Protein AF-A0A382UUV7-F1 (afdb_monomer)

Solvent-accessible surface area (backbone atoms only — not comparable to full-atom values): 12325 Å² total; per-residue (Å²): 127,79,69,67,45,78,48,73,4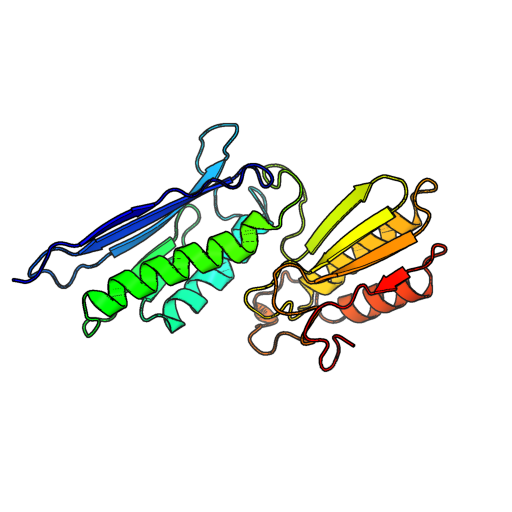9,66,59,72,27,76,43,25,31,36,27,42,41,40,38,38,39,29,51,66,94,51,97,61,38,43,34,38,38,41,38,27,31,62,84,79,68,43,74,44,46,50,34,62,89,52,18,33,35,59,21,54,51,55,62,54,46,37,62,52,39,43,79,61,45,22,58,46,50,72,62,56,60,40,36,44,26,33,59,50,92,86,62,48,70,71,53,52,54,48,41,53,49,52,51,52,54,53,51,47,59,52,43,68,68,36,86,44,60,34,67,83,40,93,41,58,58,40,41,37,80,49,79,56,99,34,34,32,40,39,26,33,40,33,40,94,61,34,19,35,38,50,47,67,39,31,38,53,51,27,50,52,50,50,54,45,58,73,35,88,69,43,62,32,36,39,39,32,30,32,69,93,70,8,22,11,51,10,69,42,83,88,62,59,77,85,78,46,69,90,87,42,80,80,50,20,61,57,50,26,54,50,46,67,74,66,41,86,46,56,76,42,77,54,78,51,68,44,57,31,77,80,36,100

Radius of gyration: 19.17 Å; Cα contacts (8 Å, |Δi|>4): 470; chains: 1; bounding box: 44×33×62 Å

Organism: NCBI:txid408172

pLDDT: mean 87.76, std 11.43, range [42.38, 98.06]

InterPro domains:
  IPR001753 Enoyl-CoA hydratase/isomerase-like domain [PF00378] (131-231)
  IPR029045 ClpP/crotonase-like domain superfamily [SSF52096] (118-231)

Nearest PDB structures (foldseek):
  5xzd-assembly1_A  TM=8.323E-01  e=1.696E-08  Roseovarius nubinhibens ISM
  5z7r-assembly1_A  TM=8.193E-01  e=1.256E-08  Clostridium acetobutylicum ATCC 824
  6sl9-assembly1_AAA  TM=7.891E-01  e=8.087E-08  Thermus thermophilus JL-18
  3lke-assembly1_B  TM=8.330E-01  e=2.972E-06  Halalkalibacterium halodurans
  8uja-assembly1_B  TM=7.424E-01  e=4.617E-07  Novosphingobium aromaticivorans DSM 12444

Sequence (232 aa):
MPANIDLKSSPAYEAAGVRFNLSLTSASGSDEASFSVTVDDLASGKQIDFTHVACPAVHDFTRGFTRWLGTKGFQASRNEAEIVATPRKDMTEPQLIRGFQDALDMVDQKFSNYLGNIVGSDSYSDVVYKKEDGVAWLLLNRPETYNAKRGITMDEMATCLLDAAGDSRIRVAVISGSGPNGFCTGNDQSYDPELEHSDYRGEAEIRYNQVVQQMPQPVIAAVDGFAIGSGN

Secondary structure (DSSP, 8-state):
--PPEEEEE--EETTTTEEEEEEEEE-TT-S--EEEEEEEETTT-PBPPSSTTT-HHHHHHHHHHHHHHHHTTEEEEE-SS-EEEEE-TT--HHHHHHHHHHHHHHHHHHHTT--S--TTS---SSEEEEEETTEEEEEE--GGGTT-B-HHHHHHHHHHHHHHHH-TT--EEEEEE-SSSEEE-SB-TT--GGGS-TT-SS-HHHHHHHHHHH-SS-EEEE--SEE-GGG-

Foldseek 3Di:
DPDWDWDWDWDDQVQQQKIKIWIWTDDDPDLDIKIKIWMARNVVRHTFWLDVQFFVQSVVLVVVLQVVLVVLQWNWDDDRTMIMTHGDSPDDPVSSVVSSVVSVVQCCLQRNQARHHRGPDNDANQWHWDADQQEIEIEGRDVVQQSADDLSNLQVLLVSLVVSLPDPSHQEYEYAYGDQAWGYAYHDPVDDCVPDDPPRPPCSNVSSVVSQVPRPHYYHYPIHHDQHDNSD

Mean predicted aligned error: 6.82 Å

Structure (mmCIF, N/CA/C/O backbone):
data_AF-A0A382UUV7-F1
#
_entry.id   AF-A0A382UUV7-F1
#
loop_
_atom_site.group_PDB
_atom_site.id
_atom_site.type_symbol
_atom_site.label_atom_id
_atom_site.label_alt_id
_atom_site.label_comp_id
_atom_site.label_asym_id
_atom_site.label_entity_id
_atom_site.label_seq_id
_atom_site.pdbx_PDB_ins_code
_atom_site.Cartn_x
_atom_site.Cartn_y
_atom_site.Cartn_z
_atom_site.occupancy
_atom_site.B_iso_or_equiv
_atom_site.auth_seq_id
_atom_site.auth_comp_id
_atom_site.auth_asym_id
_atom_site.auth_atom_id
_atom_site.pdbx_PDB_model_num
ATOM 1 N N . MET A 1 1 ? 14.581 -12.499 -34.517 1.00 42.38 1 MET A N 1
ATOM 2 C CA . MET A 1 1 ? 14.376 -11.062 -34.794 1.00 42.38 1 MET A CA 1
ATOM 3 C C . MET A 1 1 ? 14.313 -10.383 -33.437 1.00 42.38 1 MET A C 1
ATOM 5 O O . MET A 1 1 ? 13.536 -10.889 -32.639 1.00 42.38 1 MET A O 1
ATOM 9 N N . PRO A 1 2 ? 15.129 -9.365 -33.109 1.00 50.22 2 PRO A N 1
ATOM 10 C CA . PRO A 1 2 ? 14.912 -8.616 -31.872 1.00 50.22 2 PRO A CA 1
ATOM 11 C C . PRO A 1 2 ? 13.563 -7.899 -31.998 1.00 50.22 2 PRO A C 1
ATOM 13 O O . PRO A 1 2 ? 13.377 -7.106 -32.921 1.00 50.22 2 PRO A O 1
ATOM 16 N N . ALA A 1 3 ? 12.595 -8.274 -31.164 1.00 59.69 3 ALA A N 1
ATOM 17 C CA . ALA A 1 3 ? 11.271 -7.673 -31.168 1.00 59.69 3 ALA A CA 1
ATOM 18 C C . ALA A 1 3 ? 11.324 -6.308 -30.468 1.00 59.69 3 ALA A C 1
ATOM 20 O O . ALA A 1 3 ? 12.006 -6.151 -29.458 1.00 59.69 3 ALA A O 1
ATOM 21 N N . ASN A 1 4 ? 10.609 -5.322 -31.012 1.00 78.38 4 ASN A N 1
ATOM 22 C CA . ASN A 1 4 ? 10.337 -4.083 -30.288 1.00 78.38 4 ASN A CA 1
ATOM 23 C C . ASN A 1 4 ? 9.322 -4.389 -29.184 1.00 78.38 4 ASN A C 1
ATOM 25 O O . ASN A 1 4 ? 8.254 -4.931 -29.475 1.00 78.38 4 ASN A O 1
ATOM 29 N N . ILE A 1 5 ? 9.638 -4.018 -27.947 1.00 84.50 5 ILE A N 1
ATOM 30 C CA . ILE A 1 5 ? 8.713 -4.123 -26.816 1.00 84.50 5 ILE A CA 1
ATOM 31 C C . ILE A 1 5 ? 8.053 -2.751 -26.637 1.00 84.50 5 ILE A C 1
ATOM 33 O O . ILE A 1 5 ? 8.750 -1.753 -26.485 1.00 84.50 5 ILE A O 1
ATOM 37 N N . ASP A 1 6 ? 6.721 -2.698 -26.657 1.00 91.38 6 ASP A N 1
ATOM 38 C CA . ASP A 1 6 ? 5.915 -1.540 -26.237 1.00 91.38 6 ASP A CA 1
ATOM 39 C C . ASP A 1 6 ? 4.743 -2.069 -25.403 1.00 91.38 6 ASP A C 1
ATOM 41 O O . ASP A 1 6 ? 3.692 -2.434 -25.931 1.00 91.38 6 ASP A O 1
ATOM 45 N N . LEU A 1 7 ? 4.965 -2.206 -24.095 1.00 94.31 7 LEU A N 1
ATOM 46 C CA . LEU A 1 7 ? 3.949 -2.634 -23.138 1.00 94.31 7 LEU A CA 1
ATOM 47 C C . LEU A 1 7 ? 3.426 -1.420 -22.386 1.00 94.31 7 LEU A C 1
ATOM 49 O O . LEU A 1 7 ? 4.200 -0.630 -21.848 1.00 94.31 7 LEU A O 1
ATOM 53 N N . LYS A 1 8 ? 2.104 -1.295 -22.312 1.00 96.38 8 LYS A N 1
ATOM 54 C CA . LYS A 1 8 ? 1.412 -0.251 -21.556 1.00 96.38 8 LYS A CA 1
ATOM 55 C C . LYS A 1 8 ? 0.248 -0.879 -20.813 1.00 96.38 8 LYS A C 1
ATOM 57 O O . LYS A 1 8 ? -0.474 -1.696 -21.381 1.00 96.38 8 LYS A O 1
ATOM 62 N N . SER A 1 9 ? 0.079 -0.510 -19.553 1.00 97.69 9 SER A N 1
ATOM 63 C CA . SER A 1 9 ? -1.025 -0.978 -18.723 1.00 97.69 9 SER A CA 1
ATOM 64 C C . SER A 1 9 ? -1.438 0.118 -17.756 1.00 97.69 9 SER A C 1
ATOM 66 O O . SER A 1 9 ? -0.581 0.797 -17.192 1.00 97.69 9 SER A O 1
ATOM 68 N N . SER A 1 10 ? -2.748 0.273 -17.573 1.00 97.31 10 SER A N 1
ATOM 69 C CA . SER A 1 10 ? -3.323 1.326 -16.740 1.00 97.31 10 SER A CA 1
ATOM 70 C C . SER A 1 10 ? -4.357 0.780 -15.743 1.00 97.31 10 SER A C 1
ATOM 72 O O . SER A 1 10 ? -5.545 1.093 -15.885 1.00 97.31 10 SER A O 1
ATOM 74 N N . PRO A 1 11 ? -3.973 -0.095 -14.787 1.00 96.94 11 PRO A N 1
ATOM 75 C CA . PRO A 1 11 ? -4.917 -0.650 -13.821 1.00 96.94 11 PRO A CA 1
ATOM 76 C C . PRO A 1 11 ? -5.539 0.450 -12.948 1.00 96.94 11 PRO A C 1
ATOM 78 O O . PRO A 1 11 ? -4.860 1.368 -12.482 1.00 96.94 11 PRO A O 1
ATOM 81 N N . ALA A 1 12 ? -6.852 0.346 -12.744 1.00 96.94 12 ALA A N 1
ATOM 82 C CA . ALA A 1 12 ? -7.647 1.261 -11.935 1.00 96.94 12 ALA A CA 1
ATOM 83 C C . ALA A 1 12 ? -8.121 0.562 -10.658 1.00 96.94 12 ALA A C 1
ATOM 85 O O . ALA A 1 12 ? -8.636 -0.555 -10.713 1.00 96.94 12 ALA A O 1
ATOM 86 N N . TYR A 1 13 ? -7.982 1.248 -9.527 1.00 95.88 13 TYR A N 1
ATOM 87 C CA . TYR A 1 13 ? -8.368 0.768 -8.206 1.00 95.88 13 TYR A CA 1
ATOM 88 C C . TYR A 1 13 ? -9.488 1.658 -7.676 1.00 95.88 13 TYR A C 1
ATOM 90 O O . TYR A 1 13 ? -9.244 2.629 -6.964 1.00 95.88 13 TYR A O 1
ATOM 98 N N . GLU A 1 14 ? -10.725 1.341 -8.064 1.00 93.69 14 GLU A N 1
ATOM 99 C CA . GLU A 1 14 ? -11.910 2.184 -7.826 1.00 93.69 14 GLU A CA 1
ATOM 100 C C . GLU A 1 14 ? -12.125 2.513 -6.345 1.00 93.69 14 GLU A C 1
ATOM 102 O O . GLU A 1 14 ? -12.417 3.655 -6.001 1.00 93.69 14 GLU A O 1
ATOM 107 N N . ALA A 1 15 ? -11.933 1.533 -5.455 1.00 89.50 15 ALA A N 1
ATOM 108 C CA . ALA A 1 15 ? -12.069 1.756 -4.020 1.00 89.50 15 ALA A CA 1
ATOM 109 C C . ALA A 1 15 ? -11.018 2.746 -3.502 1.00 89.50 15 ALA A C 1
ATOM 111 O O . ALA A 1 15 ? -11.370 3.653 -2.759 1.00 89.50 15 ALA A O 1
ATOM 112 N N . ALA A 1 16 ? -9.762 2.613 -3.939 1.00 90.94 16 ALA A N 1
ATOM 113 C CA . ALA A 1 16 ? -8.680 3.533 -3.598 1.00 90.94 16 ALA A CA 1
ATOM 114 C C . ALA A 1 16 ? -8.814 4.901 -4.299 1.00 90.94 16 ALA A C 1
ATOM 116 O O . ALA A 1 16 ? -8.280 5.891 -3.815 1.00 90.94 16 ALA A O 1
ATOM 117 N N . GLY A 1 17 ? -9.519 4.986 -5.428 1.00 93.75 17 GLY A N 1
ATOM 118 C CA . GLY A 1 17 ? -9.641 6.221 -6.203 1.00 93.75 17 GLY A CA 1
ATOM 119 C C . GLY A 1 17 ? -8.399 6.562 -7.034 1.00 93.75 17 GLY A C 1
ATOM 120 O O . GLY A 1 17 ? -8.218 7.718 -7.405 1.00 93.75 17 GLY A O 1
ATOM 121 N N . VAL A 1 18 ? -7.543 5.582 -7.351 1.00 96.00 18 VAL A N 1
ATOM 122 C CA . VAL A 1 18 ? -6.295 5.805 -8.108 1.00 96.00 18 VAL A CA 1
ATOM 123 C C . VAL A 1 18 ? -6.181 4.919 -9.346 1.00 96.00 18 VAL A C 1
ATOM 125 O O . VAL A 1 18 ? -6.667 3.786 -9.377 1.00 96.00 18 VAL A O 1
ATOM 128 N N . ARG A 1 19 ? -5.494 5.423 -10.372 1.00 97.81 19 ARG A N 1
ATOM 129 C CA . ARG A 1 19 ? -5.075 4.672 -11.560 1.00 97.81 19 ARG A CA 1
ATOM 130 C C . ARG A 1 19 ? -3.566 4.712 -11.666 1.00 97.81 19 ARG A C 1
ATOM 132 O O . ARG A 1 19 ? -2.986 5.788 -11.712 1.00 97.81 19 ARG A O 1
ATOM 139 N N . PHE A 1 20 ? -2.936 3.554 -11.766 1.00 97.88 20 PHE A N 1
ATOM 140 C CA . PHE A 1 20 ? -1.513 3.479 -12.076 1.00 97.88 20 PHE A CA 1
ATOM 141 C C . PHE A 1 20 ? -1.340 3.377 -13.581 1.00 97.88 20 PHE A C 1
ATOM 143 O O . PHE A 1 20 ? -2.064 2.618 -14.208 1.00 97.88 20 PHE A O 1
ATOM 150 N N . ASN A 1 21 ? -0.380 4.092 -14.160 1.00 97.94 21 ASN A N 1
ATOM 151 C CA . ASN A 1 21 ? -0.008 3.961 -15.566 1.00 97.94 21 ASN A CA 1
ATOM 152 C C . ASN A 1 21 ? 1.433 3.469 -15.649 1.00 97.94 21 ASN A C 1
ATOM 154 O O . ASN A 1 21 ? 2.357 4.191 -15.276 1.00 97.94 21 ASN A O 1
ATOM 158 N N . LEU A 1 22 ? 1.617 2.243 -16.133 1.00 97.88 22 LEU A N 1
ATOM 159 C CA . LEU A 1 22 ? 2.919 1.614 -16.307 1.00 97.88 22 LEU A CA 1
ATOM 160 C C . LEU A 1 22 ? 3.225 1.499 -17.797 1.00 97.88 22 LEU A C 1
ATOM 162 O O . LEU A 1 22 ? 2.383 1.046 -18.579 1.00 97.88 22 LEU A O 1
ATOM 166 N N . SER A 1 23 ? 4.447 1.850 -18.187 1.00 96.62 23 SER A N 1
ATOM 167 C CA . SER A 1 23 ? 4.936 1.627 -19.545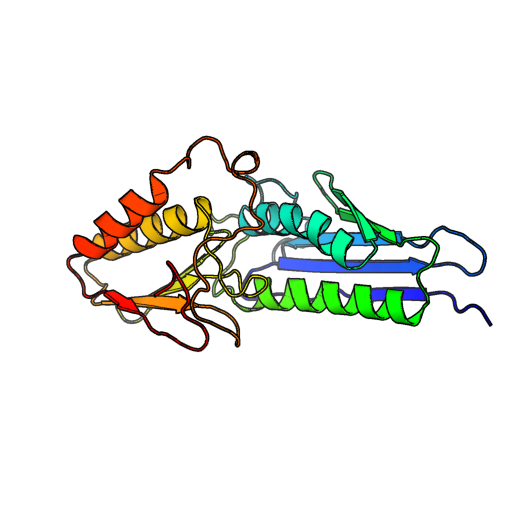 1.00 96.62 23 SER A CA 1
ATOM 168 C C . SER A 1 23 ? 6.319 0.990 -19.549 1.00 96.62 23 SER A C 1
ATOM 170 O O . SER A 1 23 ? 7.133 1.266 -18.673 1.00 96.62 23 SER A O 1
ATOM 172 N N . LEU A 1 24 ? 6.572 0.116 -20.522 1.00 94.88 24 LEU A N 1
ATOM 173 C CA . LEU A 1 24 ? 7.882 -0.443 -20.825 1.00 94.88 24 LEU A CA 1
ATOM 174 C C . LEU A 1 24 ? 8.094 -0.388 -22.334 1.00 94.88 24 LEU A C 1
ATOM 176 O O . LEU A 1 24 ? 7.371 -1.037 -23.091 1.00 94.88 24 LEU A O 1
ATOM 180 N N . THR A 1 25 ? 9.116 0.344 -22.759 1.00 91.75 25 THR A N 1
ATOM 181 C CA . THR A 1 25 ? 9.515 0.425 -24.164 1.00 91.75 25 THR A CA 1
ATOM 182 C C . THR A 1 25 ? 10.928 -0.112 -24.344 1.00 91.75 25 THR A C 1
ATOM 184 O O . THR A 1 25 ? 11.771 0.073 -23.475 1.00 91.75 25 THR A O 1
ATOM 187 N N . SER A 1 26 ? 11.194 -0.809 -25.446 1.00 85.56 26 SER A N 1
ATOM 188 C CA . SER A 1 26 ? 12.532 -1.233 -25.867 1.00 85.56 26 SER A CA 1
ATOM 189 C C . SER A 1 26 ? 12.577 -1.279 -27.390 1.00 85.56 26 SER A C 1
ATOM 191 O O . SER A 1 26 ? 11.752 -1.953 -28.015 1.00 85.56 26 SER A O 1
ATOM 193 N N . ALA A 1 27 ? 13.517 -0.547 -27.992 1.00 71.50 27 ALA A N 1
ATOM 194 C CA . ALA A 1 27 ? 13.712 -0.553 -29.435 1.00 71.50 27 ALA A CA 1
ATOM 195 C C . ALA A 1 27 ? 14.805 -1.549 -29.848 1.00 71.50 27 ALA A C 1
ATOM 197 O O . ALA A 1 27 ? 15.829 -1.720 -29.188 1.00 71.50 27 ALA A O 1
ATOM 198 N N . SER A 1 28 ? 14.606 -2.192 -30.995 1.00 56.84 28 SER A N 1
ATOM 199 C CA . SER A 1 28 ? 15.554 -3.121 -31.588 1.00 56.84 28 SER A CA 1
ATOM 200 C C . SER A 1 28 ? 16.862 -2.398 -31.914 1.00 56.84 28 SER A C 1
ATOM 202 O O . SER A 1 28 ? 16.895 -1.541 -32.798 1.00 56.84 28 SER A O 1
ATOM 204 N N . GLY A 1 29 ? 17.945 -2.767 -31.230 1.00 53.38 29 GLY A N 1
ATOM 205 C CA . GLY A 1 29 ? 19.276 -2.208 -31.475 1.00 53.38 29 GLY A CA 1
ATOM 206 C C . GLY A 1 29 ? 19.604 -0.927 -30.703 1.00 53.38 29 GLY A C 1
ATOM 207 O O . GLY A 1 29 ? 20.668 -0.364 -30.954 1.00 53.38 29 GLY A O 1
ATOM 208 N N . SER A 1 30 ? 18.757 -0.484 -29.764 1.00 52.19 30 SER A N 1
ATOM 209 C CA . SER A 1 30 ? 19.155 0.486 -28.739 1.00 52.19 30 SER A CA 1
ATOM 210 C C . SER A 1 30 ? 19.307 -0.203 -27.379 1.00 52.19 30 SER A C 1
ATOM 212 O O . SER A 1 30 ? 18.509 -1.056 -27.001 1.00 52.19 30 SER A O 1
ATOM 214 N N . ASP A 1 31 ? 20.323 0.204 -26.616 1.00 56.38 31 ASP A N 1
ATOM 215 C CA . ASP A 1 31 ? 20.501 -0.142 -25.192 1.00 56.38 31 ASP A CA 1
ATOM 216 C C . ASP A 1 31 ? 19.443 0.552 -24.290 1.00 56.38 31 ASP A C 1
ATOM 218 O O . ASP A 1 31 ? 19.548 0.542 -23.066 1.00 56.38 31 ASP A O 1
ATOM 222 N N . GLU A 1 32 ? 18.430 1.195 -24.880 1.00 69.00 32 GLU A N 1
ATOM 223 C CA . GLU A 1 32 ? 17.512 2.132 -24.228 1.00 69.00 32 GLU A CA 1
ATOM 224 C C . GLU A 1 32 ? 16.132 1.505 -24.036 1.00 69.00 32 GLU A C 1
ATOM 226 O O . GLU A 1 32 ? 15.129 1.968 -24.579 1.00 69.00 32 GLU A O 1
ATOM 231 N N . ALA A 1 33 ? 16.067 0.421 -23.270 1.00 80.44 33 ALA A N 1
ATOM 232 C CA . ALA A 1 33 ? 14.787 0.039 -22.702 1.00 80.44 33 ALA A CA 1
ATOM 233 C C . ALA A 1 33 ? 14.446 0.993 -21.543 1.00 80.44 33 ALA A C 1
ATOM 235 O O . ALA A 1 33 ? 15.299 1.295 -20.708 1.00 80.44 33 ALA A O 1
ATOM 236 N N . SER A 1 34 ? 13.214 1.488 -21.486 1.00 90.38 34 SER A N 1
ATOM 237 C CA . SER A 1 34 ? 12.758 2.406 -20.442 1.00 90.38 34 SER A CA 1
ATOM 238 C C . SER A 1 34 ? 11.444 1.928 -19.846 1.00 90.38 34 SER A C 1
ATOM 240 O O . SER A 1 34 ? 10.537 1.508 -20.562 1.00 90.38 34 SER A O 1
ATOM 242 N N . PHE A 1 35 ? 11.366 1.968 -18.523 1.00 94.00 35 PHE A N 1
ATOM 243 C CA . PHE A 1 35 ? 10.181 1.668 -17.738 1.00 94.00 35 PHE A CA 1
ATOM 244 C C . PHE A 1 35 ? 9.737 2.943 -17.023 1.00 94.00 35 PHE A C 1
ATOM 246 O O . PHE A 1 35 ? 10.578 3.635 -16.450 1.00 94.00 35 PHE A O 1
ATOM 253 N N . SER A 1 36 ? 8.445 3.256 -17.026 1.00 96.06 36 SER A N 1
ATOM 254 C CA . SER A 1 36 ? 7.919 4.403 -16.285 1.00 96.06 36 SER A CA 1
ATOM 255 C C . SER A 1 36 ? 6.628 4.089 -15.547 1.00 96.06 36 SER A C 1
ATOM 257 O O . SER A 1 36 ? 5.852 3.229 -15.974 1.00 96.06 36 SER A O 1
ATOM 259 N N . VAL A 1 37 ? 6.411 4.797 -14.435 1.00 97.69 37 VAL A N 1
ATOM 260 C CA . VAL A 1 37 ? 5.184 4.731 -13.634 1.00 97.69 37 VAL A CA 1
ATOM 261 C C . VAL A 1 37 ? 4.724 6.128 -13.261 1.00 97.69 37 VAL A C 1
ATOM 263 O O . VAL A 1 37 ? 5.485 6.900 -12.677 1.00 97.69 37 VAL A O 1
ATOM 266 N N . THR A 1 38 ? 3.455 6.407 -13.532 1.00 97.81 38 THR A N 1
ATOM 267 C CA . THR A 1 38 ? 2.720 7.572 -13.022 1.00 97.81 38 THR A CA 1
ATOM 268 C C . THR A 1 38 ? 1.433 7.108 -12.349 1.00 97.81 38 THR A C 1
ATOM 270 O O . THR A 1 38 ? 1.011 5.961 -12.530 1.00 97.81 38 THR A O 1
ATOM 273 N N . VAL A 1 39 ? 0.824 7.975 -11.545 1.00 97.69 39 VAL A N 1
ATOM 274 C CA . VAL A 1 39 ? -0.439 7.681 -10.861 1.00 97.69 39 VAL A CA 1
ATOM 275 C C . VAL A 1 39 ? -1.387 8.846 -11.070 1.00 97.69 39 VAL A C 1
ATOM 277 O O . VAL A 1 39 ? -0.989 9.984 -10.853 1.00 97.69 39 VAL A O 1
ATOM 280 N N . ASP A 1 40 ? -2.625 8.559 -11.451 1.00 97.38 40 ASP A N 1
ATOM 281 C CA . ASP A 1 40 ? -3.687 9.545 -11.610 1.00 97.38 40 ASP A CA 1
ATOM 282 C C . ASP A 1 40 ? -4.765 9.356 -10.541 1.00 97.38 40 ASP A C 1
ATOM 284 O O . ASP A 1 40 ? -5.085 8.233 -10.141 1.00 97.38 40 ASP A O 1
ATOM 288 N N . ASP A 1 41 ? -5.375 10.461 -10.129 1.00 95.56 41 ASP A N 1
ATOM 289 C CA . ASP A 1 41 ? -6.627 10.475 -9.383 1.00 95.56 41 ASP A CA 1
ATOM 290 C C . ASP A 1 41 ? -7.772 10.100 -10.331 1.00 95.56 41 ASP A C 1
ATOM 292 O O . ASP A 1 41 ? -8.003 10.769 -11.343 1.00 95.56 41 ASP A O 1
ATOM 296 N N . LEU A 1 42 ? -8.511 9.039 -10.001 1.00 95.25 42 LEU A N 1
ATOM 297 C CA . LEU A 1 42 ? -9.633 8.570 -10.815 1.00 95.25 42 LEU A CA 1
ATOM 298 C C . LEU A 1 42 ? -10.758 9.603 -10.921 1.00 95.25 42 LEU A C 1
ATOM 300 O O . LEU A 1 42 ? -11.430 9.656 -11.952 1.00 95.25 42 LEU A O 1
ATOM 304 N N . ALA A 1 43 ? -10.968 10.421 -9.886 1.00 92.88 43 ALA A N 1
ATOM 305 C CA . ALA A 1 43 ? -12.064 11.379 -9.850 1.00 92.88 43 ALA A CA 1
ATOM 306 C C . ALA A 1 43 ? -11.772 12.616 -10.709 1.00 92.88 43 ALA A C 1
ATOM 308 O O . ALA A 1 43 ? -12.622 13.040 -11.495 1.00 92.88 43 ALA A O 1
ATOM 309 N N . SER A 1 44 ? -10.582 13.209 -10.566 1.00 93.56 44 SER A N 1
ATOM 310 C CA . SER A 1 44 ? -10.210 14.415 -11.318 1.00 93.56 44 SER A CA 1
ATOM 311 C C . SER A 1 44 ? -9.513 14.139 -12.652 1.00 93.56 44 SER A C 1
ATOM 313 O O . SER A 1 44 ? -9.437 15.040 -13.490 1.00 93.56 44 SER A O 1
ATOM 315 N N . GLY A 1 45 ? -8.990 12.926 -12.855 1.00 93.62 45 GLY A N 1
ATOM 316 C CA . GLY A 1 45 ? -8.153 12.560 -13.999 1.00 93.62 45 GLY A CA 1
ATOM 317 C C . GLY A 1 45 ? -6.785 13.249 -14.010 1.00 93.62 45 GLY A C 1
ATOM 318 O O . GLY A 1 45 ? -6.110 13.233 -15.038 1.00 93.62 45 GLY A O 1
ATOM 319 N N . LYS A 1 46 ? -6.395 13.908 -12.912 1.00 95.19 46 LYS A N 1
ATOM 320 C CA . LYS A 1 46 ? -5.100 14.579 -12.782 1.00 95.19 46 LYS A CA 1
ATOM 321 C C . LYS A 1 46 ? -4.061 13.630 -12.207 1.00 95.19 46 LYS A C 1
ATOM 323 O O . LYS A 1 46 ? -4.374 12.830 -11.330 1.00 95.19 46 LYS A O 1
ATOM 328 N N . GLN A 1 47 ? -2.821 13.797 -12.648 1.00 96.06 47 GLN A N 1
ATOM 329 C CA . GLN A 1 47 ? -1.680 13.104 -12.067 1.00 96.06 47 GLN A CA 1
ATOM 330 C C . GLN A 1 47 ? -1.501 13.501 -10.594 1.00 96.06 47 GLN A C 1
ATOM 332 O O . GLN A 1 47 ? -1.659 14.668 -10.227 1.00 96.06 47 GLN A O 1
ATOM 337 N N . ILE A 1 48 ? -1.194 12.512 -9.762 1.00 94.31 48 ILE A N 1
ATOM 338 C CA . ILE A 1 48 ? -0.917 12.642 -8.336 1.00 94.31 48 ILE A CA 1
ATOM 339 C C . ILE A 1 48 ? 0.591 12.775 -8.157 1.00 94.31 48 ILE A C 1
ATOM 341 O O . ILE A 1 48 ? 1.350 11.881 -8.538 1.00 94.31 48 ILE A O 1
ATOM 345 N N . ASP A 1 49 ? 1.016 13.859 -7.514 1.00 93.94 49 ASP A N 1
ATOM 346 C CA . ASP A 1 49 ? 2.405 14.006 -7.097 1.00 93.94 49 ASP A CA 1
ATOM 347 C C . ASP A 1 49 ? 2.735 12.978 -6.006 1.00 93.94 49 ASP A C 1
ATOM 349 O O . ASP A 1 49 ? 1.983 12.762 -5.055 1.00 93.94 49 ASP A O 1
ATOM 353 N N . PHE A 1 50 ? 3.908 12.367 -6.082 1.00 93.06 50 PHE A N 1
ATOM 354 C CA . PHE A 1 50 ? 4.458 11.456 -5.089 1.00 93.06 50 PHE A CA 1
ATOM 355 C C . PHE A 1 50 ? 4.976 12.231 -3.872 1.00 93.06 50 PHE A C 1
ATOM 357 O O . PHE A 1 50 ? 6.134 12.114 -3.460 1.00 93.06 50 PHE A O 1
ATOM 364 N N . THR A 1 51 ? 4.112 13.016 -3.242 1.00 88.44 51 THR A N 1
ATOM 365 C CA . THR A 1 51 ? 4.373 13.729 -1.990 1.00 88.44 51 THR A CA 1
ATOM 366 C C . THR A 1 51 ? 3.388 13.263 -0.927 1.00 88.44 51 THR A C 1
ATOM 368 O O . THR A 1 51 ? 2.249 12.911 -1.231 1.00 88.44 51 THR A O 1
ATOM 371 N N . HIS A 1 52 ? 3.819 13.266 0.334 1.00 83.56 52 HIS A N 1
ATOM 372 C CA . HIS A 1 52 ? 2.950 12.871 1.443 1.00 83.56 52 HIS A CA 1
ATOM 373 C C . HIS A 1 52 ? 1.712 13.781 1.550 1.00 83.56 52 HIS A C 1
ATOM 375 O O . HIS A 1 52 ? 0.651 13.333 1.960 1.00 83.56 52 HIS A O 1
ATOM 381 N N . VAL A 1 53 ? 1.829 15.051 1.144 1.00 84.81 53 VAL A N 1
ATOM 382 C CA . VAL A 1 53 ? 0.712 16.011 1.130 1.00 84.81 53 VAL A CA 1
ATOM 383 C C . VAL A 1 53 ? -0.336 15.649 0.075 1.00 84.81 53 VAL A C 1
ATOM 385 O O . VAL A 1 53 ? -1.524 15.821 0.321 1.00 84.81 53 VAL A O 1
ATOM 388 N N . ALA A 1 54 ? 0.084 15.165 -1.096 1.00 88.06 54 ALA A N 1
ATOM 389 C CA . ALA A 1 54 ? -0.842 14.804 -2.166 1.00 88.06 54 ALA A CA 1
ATOM 390 C C . ALA A 1 54 ? -1.556 13.473 -1.885 1.00 88.06 54 ALA A C 1
ATOM 392 O O . ALA A 1 54 ? -2.778 13.385 -2.018 1.00 88.06 54 ALA A O 1
ATOM 393 N N . CYS A 1 55 ? -0.804 12.438 -1.502 1.00 90.25 55 CYS A N 1
ATOM 394 C CA . CYS A 1 55 ? -1.358 11.151 -1.090 1.00 90.25 55 CYS A CA 1
ATOM 395 C C . CYS A 1 55 ? -0.300 10.334 -0.320 1.00 90.25 55 CYS A C 1
ATOM 397 O O . CYS A 1 55 ? 0.631 9.817 -0.951 1.00 90.25 55 CYS A O 1
ATOM 399 N N . PRO A 1 56 ? -0.436 10.165 1.012 1.00 86.69 56 PRO A N 1
ATOM 400 C CA . PRO A 1 56 ? 0.516 9.403 1.828 1.00 86.69 56 PRO A CA 1
ATOM 401 C C . PRO A 1 56 ? 0.739 7.974 1.313 1.00 86.69 56 PRO A C 1
ATOM 403 O O . PRO A 1 56 ? 1.872 7.558 1.077 1.00 86.69 56 PRO A O 1
ATOM 406 N N . ALA A 1 57 ? -0.347 7.255 1.014 1.00 88.44 57 ALA A N 1
ATOM 407 C CA . ALA A 1 57 ? -0.298 5.875 0.534 1.00 88.44 57 ALA A CA 1
ATOM 408 C C . ALA A 1 57 ? 0.490 5.711 -0.781 1.00 88.44 57 ALA A C 1
ATOM 410 O O . ALA A 1 57 ? 1.325 4.811 -0.900 1.00 88.44 57 ALA A O 1
ATOM 411 N N . VAL A 1 58 ? 0.276 6.598 -1.761 1.00 91.88 58 VAL A N 1
ATOM 412 C CA . VAL A 1 58 ? 1.035 6.585 -3.026 1.00 91.88 58 VAL A CA 1
ATOM 413 C C . VAL A 1 58 ? 2.485 7.017 -2.794 1.00 91.88 58 VAL A C 1
ATOM 415 O O . VAL A 1 58 ? 3.412 6.408 -3.337 1.00 91.88 58 VAL A O 1
ATOM 418 N N . HIS A 1 59 ? 2.709 8.041 -1.969 1.00 90.19 59 HIS A N 1
ATOM 419 C CA . HIS A 1 59 ? 4.047 8.518 -1.629 1.00 90.19 59 HIS A CA 1
ATOM 420 C C . HIS A 1 59 ? 4.915 7.406 -1.028 1.00 90.19 59 HIS A C 1
ATOM 422 O O . HIS A 1 59 ? 6.016 7.158 -1.526 1.00 90.19 59 HIS A O 1
ATOM 428 N N . ASP A 1 60 ? 4.417 6.710 -0.009 1.00 85.38 60 ASP A N 1
ATOM 429 C CA . ASP A 1 60 ? 5.184 5.690 0.704 1.00 85.38 60 ASP A CA 1
ATOM 430 C C . ASP A 1 60 ? 5.376 4.418 -0.116 1.00 85.38 60 ASP A C 1
ATOM 432 O O . ASP A 1 60 ? 6.482 3.866 -0.142 1.00 85.38 60 ASP A O 1
ATOM 436 N N . PHE A 1 61 ? 4.349 3.991 -0.859 1.00 89.62 61 PHE A N 1
ATOM 437 C CA . PHE A 1 61 ? 4.478 2.874 -1.792 1.00 89.62 61 PHE A CA 1
ATOM 438 C C . PHE A 1 61 ? 5.577 3.145 -2.828 1.00 89.62 61 PHE A C 1
ATOM 440 O O . PHE A 1 61 ? 6.504 2.347 -2.984 1.00 89.62 61 PHE A O 1
ATOM 447 N N . THR A 1 62 ? 5.531 4.303 -3.499 1.00 91.50 62 THR A N 1
ATOM 448 C CA . THR A 1 62 ? 6.486 4.640 -4.570 1.00 91.50 62 THR A CA 1
ATOM 449 C C . THR A 1 62 ? 7.930 4.753 -4.074 1.00 91.50 62 THR A C 1
ATOM 451 O O . THR A 1 62 ? 8.858 4.447 -4.829 1.00 91.50 62 THR A O 1
ATOM 454 N N . ARG A 1 63 ? 8.159 5.128 -2.805 1.00 86.69 63 ARG A N 1
ATOM 455 C CA . ARG A 1 63 ? 9.504 5.128 -2.198 1.00 86.69 63 ARG A CA 1
ATOM 456 C C . ARG A 1 63 ? 10.100 3.723 -2.137 1.00 86.69 63 ARG A C 1
ATOM 458 O O . ARG A 1 63 ? 11.234 3.534 -2.572 1.00 86.69 63 ARG A O 1
ATOM 465 N N . GLY A 1 64 ? 9.341 2.741 -1.647 1.00 84.69 64 GLY A N 1
ATOM 466 C CA . GLY A 1 64 ? 9.788 1.344 -1.583 1.00 84.69 64 GLY A CA 1
ATOM 467 C C . GLY A 1 64 ? 9.866 0.678 -2.959 1.00 84.69 64 GLY A C 1
ATOM 468 O O . GLY A 1 64 ? 10.773 -0.115 -3.226 1.00 84.69 64 GLY A O 1
ATOM 469 N N . PHE A 1 65 ? 8.957 1.059 -3.859 1.00 91.19 65 PHE A N 1
ATOM 470 C CA . PHE A 1 65 ? 8.820 0.469 -5.186 1.00 91.19 65 PHE A CA 1
ATOM 471 C C . PHE A 1 65 ? 10.083 0.611 -6.046 1.00 91.19 65 PHE A C 1
ATOM 473 O O . PHE A 1 65 ? 10.470 -0.337 -6.727 1.00 91.19 65 PHE A O 1
ATOM 480 N N . THR A 1 66 ? 10.791 1.745 -5.971 1.00 91.31 66 THR A N 1
ATOM 481 C CA . THR A 1 66 ? 12.049 1.947 -6.720 1.00 91.31 66 THR A CA 1
ATOM 482 C C . THR A 1 66 ? 13.139 0.946 -6.332 1.00 91.31 66 THR A C 1
ATOM 484 O O . THR A 1 66 ? 13.774 0.340 -7.195 1.00 91.31 66 THR A O 1
ATOM 487 N N . ARG A 1 67 ? 13.336 0.720 -5.028 1.00 89.00 67 ARG A N 1
ATOM 488 C CA . ARG A 1 67 ? 14.298 -0.264 -4.519 1.00 89.00 67 ARG A CA 1
ATOM 489 C C . ARG A 1 67 ? 13.880 -1.681 -4.896 1.00 89.00 67 ARG A C 1
ATOM 491 O O . ARG A 1 67 ? 14.725 -2.486 -5.288 1.00 89.00 67 ARG A O 1
ATOM 498 N N . TRP A 1 68 ? 12.585 -1.977 -4.802 1.00 92.06 68 TRP A N 1
ATOM 499 C CA . TRP A 1 68 ? 12.043 -3.275 -5.183 1.00 92.06 68 TRP A CA 1
ATOM 500 C C . TRP A 1 68 ? 12.231 -3.569 -6.681 1.00 92.06 68 TRP A C 1
ATOM 502 O O . TRP A 1 68 ? 12.674 -4.667 -7.021 1.00 92.06 68 TRP A O 1
ATOM 512 N N . LEU A 1 69 ? 12.026 -2.592 -7.570 1.00 93.81 69 LEU A N 1
ATOM 513 C CA . LEU A 1 69 ? 12.328 -2.711 -9.006 1.00 93.81 69 LEU A CA 1
ATOM 514 C C . LEU A 1 69 ? 13.795 -3.103 -9.259 1.00 93.81 69 LEU A C 1
ATOM 516 O O . LEU A 1 69 ? 14.082 -3.919 -10.140 1.00 93.81 69 LEU A O 1
ATOM 520 N N . GLY A 1 70 ? 14.716 -2.622 -8.418 1.00 92.19 70 GLY A N 1
ATOM 521 C CA . GLY A 1 70 ? 16.121 -3.041 -8.411 1.00 92.19 70 GLY A CA 1
ATOM 522 C C . GLY A 1 70 ? 16.306 -4.552 -8.253 1.00 92.19 70 GLY A C 1
ATOM 523 O O . GLY A 1 70 ? 17.120 -5.153 -8.955 1.00 92.19 70 GLY A O 1
ATOM 524 N N . THR A 1 71 ? 15.494 -5.200 -7.412 1.00 92.56 71 THR A N 1
ATOM 525 C CA . THR A 1 71 ? 15.513 -6.667 -7.228 1.00 92.56 71 THR A CA 1
ATOM 526 C C . THR A 1 71 ? 15.057 -7.429 -8.475 1.00 92.56 71 THR A C 1
ATOM 528 O O . THR A 1 71 ? 15.415 -8.592 -8.659 1.00 92.56 71 THR A O 1
ATOM 531 N N . LYS A 1 72 ? 14.308 -6.763 -9.361 1.00 94.62 72 LYS A N 1
ATOM 532 C CA . LYS A 1 72 ? 13.843 -7.284 -10.653 1.00 94.62 72 LYS A CA 1
ATOM 533 C C . LYS A 1 72 ? 14.781 -6.941 -11.811 1.00 94.62 72 LYS A C 1
ATOM 535 O O . LYS A 1 72 ? 14.522 -7.336 -12.943 1.00 94.62 72 LYS A O 1
ATOM 540 N N . GLY A 1 73 ? 15.894 -6.259 -11.532 1.00 93.12 73 GLY A N 1
ATOM 541 C CA . GLY A 1 73 ? 16.895 -5.885 -12.527 1.00 93.12 73 GLY A CA 1
ATOM 542 C C . GLY A 1 73 ? 16.664 -4.524 -13.183 1.00 93.12 73 GLY A C 1
ATOM 543 O O . GLY A 1 73 ? 17.307 -4.250 -14.192 1.00 93.12 73 GLY A O 1
ATOM 544 N N . PHE A 1 74 ? 15.803 -3.673 -12.623 1.00 93.62 74 PHE A N 1
ATOM 545 C CA . PHE A 1 74 ? 15.569 -2.315 -13.115 1.00 93.62 74 PHE A CA 1
ATOM 546 C C . PHE A 1 74 ? 16.245 -1.295 -12.203 1.00 93.62 74 PHE A C 1
ATOM 548 O O . PHE A 1 74 ? 15.941 -1.201 -11.016 1.00 93.62 74 PHE A O 1
ATOM 555 N N . GLN A 1 75 ? 17.150 -0.497 -12.756 1.00 93.81 75 GLN A N 1
ATOM 556 C CA . GLN A 1 75 ? 17.721 0.643 -12.059 1.00 93.81 75 GLN A CA 1
ATOM 557 C C . GLN A 1 75 ? 16.722 1.799 -12.115 1.00 93.81 75 GLN A C 1
ATOM 559 O O . GLN A 1 75 ? 16.574 2.437 -13.154 1.00 93.81 75 GLN A O 1
ATOM 564 N N . ALA A 1 76 ? 16.018 2.029 -11.007 1.00 93.50 76 ALA A N 1
ATOM 565 C CA . ALA A 1 76 ? 14.946 3.012 -10.909 1.00 93.50 76 ALA A CA 1
ATOM 566 C C . ALA A 1 76 ? 15.387 4.296 -10.195 1.00 93.50 76 ALA A C 1
ATOM 568 O O . ALA A 1 76 ? 16.123 4.260 -9.208 1.00 93.50 76 ALA A O 1
ATOM 569 N N . SER A 1 77 ? 14.874 5.424 -10.669 1.00 93.44 77 SER A N 1
ATOM 570 C CA . SER A 1 77 ? 14.889 6.723 -10.010 1.00 93.44 77 SER A CA 1
ATOM 571 C C . SER A 1 77 ? 13.454 7.239 -9.873 1.00 93.44 77 SER A C 1
ATOM 573 O O . SER A 1 77 ? 12.545 6.823 -10.591 1.00 93.44 77 SER A O 1
ATOM 575 N N . ARG A 1 78 ? 13.234 8.126 -8.904 1.00 93.31 78 ARG A N 1
ATOM 576 C CA . ARG A 1 78 ? 11.928 8.717 -8.602 1.00 93.31 78 ARG A CA 1
ATOM 577 C C . ARG A 1 78 ? 12.087 10.217 -8.457 1.00 93.31 78 ARG A C 1
ATOM 579 O O . ARG A 1 78 ? 12.973 10.664 -7.730 1.00 93.31 78 ARG A O 1
ATOM 586 N N . ASN A 1 79 ? 11.209 10.969 -9.103 1.00 92.44 79 ASN A N 1
ATOM 587 C CA . ASN A 1 79 ? 11.018 12.391 -8.841 1.00 92.44 79 ASN A CA 1
ATOM 588 C C . ASN A 1 79 ? 9.647 12.609 -8.167 1.00 92.44 79 ASN A C 1
ATOM 590 O O . ASN A 1 79 ? 9.071 11.669 -7.613 1.00 92.44 79 ASN A O 1
ATOM 594 N N . GLU A 1 80 ? 9.155 13.846 -8.131 1.00 90.75 80 GLU A N 1
ATOM 595 C CA . GLU A 1 80 ? 7.863 14.163 -7.511 1.00 90.75 80 GLU A CA 1
ATOM 596 C C . GLU A 1 80 ? 6.655 13.698 -8.327 1.00 90.75 80 GLU A C 1
ATOM 598 O O . GLU A 1 80 ? 5.588 13.587 -7.752 1.00 90.75 80 GLU A O 1
ATOM 603 N N . ALA A 1 81 ? 6.789 13.388 -9.615 1.00 91.31 81 ALA A N 1
ATOM 604 C CA . ALA A 1 81 ? 5.661 13.062 -10.490 1.00 91.31 81 ALA A CA 1
ATOM 605 C C . ALA A 1 81 ? 5.690 11.614 -11.011 1.00 91.31 81 ALA A C 1
ATOM 607 O O . ALA A 1 81 ? 4.644 11.035 -11.302 1.00 91.31 81 ALA A O 1
ATOM 608 N N . GLU A 1 82 ? 6.873 11.017 -11.157 1.00 96.00 82 GLU A N 1
ATOM 609 C CA . GLU A 1 82 ? 7.040 9.719 -11.807 1.00 96.00 82 GLU A CA 1
ATOM 610 C C . GLU A 1 82 ? 8.207 8.893 -11.248 1.00 96.00 82 GLU A C 1
ATOM 612 O O . GLU A 1 82 ? 9.145 9.391 -10.611 1.00 96.00 82 GLU A O 1
ATOM 617 N N . ILE A 1 83 ? 8.134 7.591 -11.520 1.00 96.81 83 ILE A N 1
ATOM 618 C CA . ILE A 1 83 ? 9.260 6.666 -11.430 1.00 96.81 83 ILE A CA 1
ATOM 619 C C . ILE A 1 83 ? 9.726 6.391 -12.850 1.00 96.81 83 ILE A C 1
ATOM 621 O O . ILE A 1 83 ? 8.916 6.028 -13.700 1.00 96.81 83 ILE A O 1
ATOM 625 N N . VAL A 1 84 ? 11.030 6.493 -13.079 1.00 95.75 84 VAL A N 1
ATOM 626 C CA . VAL A 1 84 ? 11.673 6.096 -14.332 1.00 95.75 84 VAL A CA 1
ATOM 627 C C . VAL A 1 84 ? 12.716 5.043 -14.010 1.00 95.75 84 VAL A C 1
ATOM 629 O O . VAL A 1 84 ? 13.482 5.189 -13.062 1.00 95.75 84 VAL A O 1
ATOM 632 N N . ALA A 1 85 ? 12.759 3.967 -14.782 1.00 94.38 85 ALA A N 1
ATOM 633 C CA . ALA A 1 85 ? 13.735 2.914 -14.596 1.00 94.38 85 ALA A CA 1
ATOM 634 C C . ALA A 1 85 ? 14.311 2.413 -15.917 1.00 94.38 85 ALA A C 1
ATOM 636 O O . ALA A 1 85 ? 13.652 2.408 -16.955 1.00 94.38 85 ALA A O 1
ATOM 637 N N . THR A 1 86 ? 15.553 1.950 -15.856 1.00 93.38 86 THR A N 1
ATOM 638 C CA . THR A 1 86 ? 16.271 1.356 -16.984 1.00 93.38 86 THR A CA 1
ATOM 639 C C . THR A 1 86 ? 16.642 -0.077 -16.610 1.00 93.38 86 THR A C 1
ATOM 641 O O . THR A 1 86 ? 17.208 -0.290 -15.534 1.00 93.38 86 THR A O 1
ATOM 644 N N . PRO A 1 87 ? 16.319 -1.090 -17.428 1.00 92.06 87 PRO A N 1
ATOM 645 C CA . PRO A 1 87 ? 16.710 -2.459 -17.139 1.00 92.06 87 PRO A CA 1
ATOM 646 C C . PRO A 1 87 ? 18.220 -2.640 -17.305 1.00 92.06 87 PRO A C 1
ATOM 648 O O . PRO A 1 87 ? 18.886 -1.911 -18.043 1.00 92.06 87 PRO A O 1
ATOM 651 N N . ARG A 1 88 ? 18.777 -3.648 -16.633 1.00 90.12 88 ARG A N 1
ATOM 652 C CA . ARG A 1 88 ? 20.172 -4.040 -16.858 1.00 90.12 88 ARG A CA 1
ATOM 653 C C . ARG A 1 88 ? 20.373 -4.503 -18.302 1.00 90.12 88 ARG A C 1
ATOM 655 O O . ARG A 1 88 ? 19.509 -5.152 -18.889 1.00 90.12 88 ARG A O 1
ATOM 662 N N . LYS A 1 89 ? 21.557 -4.212 -18.845 1.00 85.00 89 LYS A N 1
ATOM 663 C CA . LYS A 1 89 ? 21.919 -4.484 -20.248 1.00 85.00 89 LYS A CA 1
ATOM 664 C C . LYS A 1 89 ? 21.827 -5.957 -20.656 1.00 85.00 89 LYS A C 1
ATOM 666 O O . LYS A 1 89 ? 21.694 -6.256 -21.833 1.00 85.00 89 LYS A O 1
ATOM 671 N N . ASP A 1 90 ? 21.945 -6.873 -19.701 1.00 86.62 90 ASP A N 1
ATOM 672 C CA . ASP A 1 90 ? 21.931 -8.320 -19.916 1.00 86.62 90 ASP A CA 1
ATOM 673 C C . ASP A 1 90 ? 20.525 -8.939 -19.848 1.00 86.62 90 ASP A C 1
ATOM 675 O O . ASP A 1 90 ? 20.382 -10.154 -20.002 1.00 86.62 90 ASP A O 1
ATOM 679 N N . MET A 1 91 ? 19.480 -8.135 -19.622 1.00 88.81 91 MET A N 1
ATOM 680 C CA . MET A 1 91 ? 18.114 -8.643 -19.540 1.00 88.81 91 MET A CA 1
ATOM 681 C C . MET A 1 91 ? 17.587 -9.084 -20.907 1.00 88.81 91 MET A C 1
ATOM 683 O O . MET A 1 91 ? 17.568 -8.334 -21.879 1.00 88.81 91 MET A O 1
ATOM 687 N N . THR A 1 92 ? 17.092 -10.316 -20.952 1.00 90.12 92 THR A N 1
ATOM 688 C CA . THR A 1 92 ? 16.378 -10.874 -22.103 1.00 90.12 92 THR A CA 1
ATOM 689 C C . THR A 1 92 ? 14.943 -10.346 -22.178 1.00 90.12 92 THR A C 1
ATOM 691 O O . THR A 1 92 ? 14.349 -9.976 -21.166 1.00 90.12 92 THR A O 1
ATOM 694 N N . GLU A 1 93 ? 14.339 -10.379 -23.366 1.00 88.44 93 GLU A N 1
ATOM 695 C CA . GLU A 1 93 ? 12.934 -9.996 -23.577 1.00 88.44 93 GLU A CA 1
ATOM 696 C C . GLU A 1 93 ? 11.949 -10.698 -22.611 1.00 88.44 93 GLU A C 1
ATOM 698 O O . GLU A 1 93 ? 11.156 -10.001 -21.977 1.00 88.44 93 GLU A O 1
ATOM 703 N N . PRO A 1 94 ? 12.023 -12.024 -22.367 1.00 91.38 94 PRO A N 1
ATOM 704 C CA . PRO A 1 94 ? 11.180 -12.668 -21.357 1.00 91.38 94 PRO A CA 1
ATOM 705 C C . PRO A 1 94 ? 11.370 -12.120 -19.935 1.00 91.38 94 PRO A C 1
ATOM 707 O O . PRO A 1 94 ? 10.402 -12.022 -19.185 1.00 91.38 94 PRO A O 1
ATOM 710 N N . GLN A 1 95 ? 12.597 -11.750 -19.550 1.00 92.31 95 GLN A N 1
ATOM 711 C CA . GLN A 1 95 ? 12.867 -11.153 -18.236 1.00 92.31 95 GLN A CA 1
ATOM 712 C C . GLN A 1 95 ? 12.298 -9.735 -18.130 1.00 92.31 95 GLN A C 1
ATOM 714 O O . GLN A 1 95 ? 11.788 -9.368 -17.074 1.00 92.31 95 GLN A O 1
ATOM 719 N N . LEU A 1 96 ? 12.340 -8.961 -19.217 1.00 92.81 96 LEU A N 1
ATOM 720 C CA . LEU A 1 96 ? 11.720 -7.637 -19.297 1.00 92.81 96 LEU A CA 1
ATOM 721 C C . LEU A 1 96 ? 10.196 -7.727 -19.138 1.00 92.81 96 LEU A C 1
ATOM 723 O O . LEU A 1 96 ? 9.625 -7.046 -18.286 1.00 92.81 96 LEU A O 1
ATOM 727 N N . ILE A 1 97 ? 9.554 -8.623 -19.894 1.00 93.00 97 ILE A N 1
ATOM 728 C CA . ILE A 1 97 ? 8.107 -8.873 -19.810 1.00 93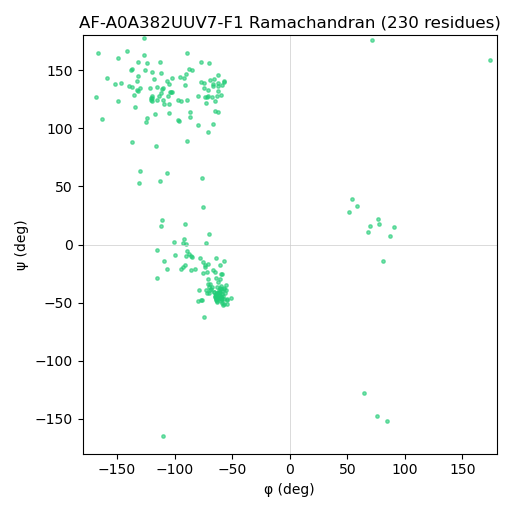.00 97 ILE A CA 1
ATOM 729 C C . ILE A 1 97 ? 7.728 -9.336 -18.400 1.00 93.00 97 ILE A C 1
ATOM 731 O O . ILE A 1 97 ? 6.771 -8.825 -17.819 1.00 93.00 97 ILE A O 1
ATOM 735 N N . ARG A 1 98 ? 8.494 -10.269 -17.820 1.00 95.31 98 ARG A N 1
ATOM 736 C CA . ARG A 1 98 ? 8.234 -10.759 -16.463 1.00 95.31 98 ARG A CA 1
ATOM 737 C C . ARG A 1 98 ? 8.379 -9.657 -15.418 1.00 95.3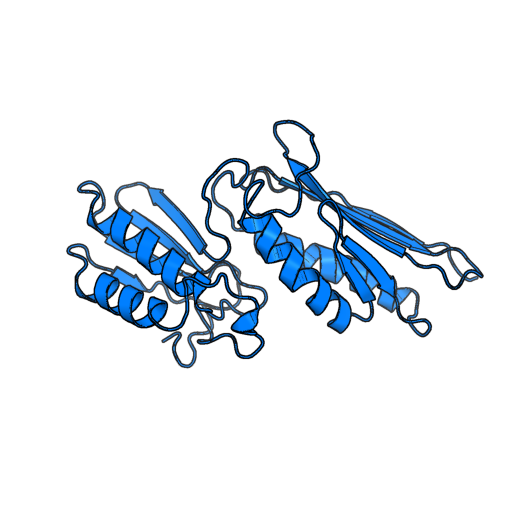1 98 ARG A C 1
ATOM 739 O O . ARG A 1 98 ? 7.555 -9.578 -14.519 1.00 95.31 98 ARG A O 1
ATOM 746 N N . GLY A 1 99 ? 9.393 -8.807 -15.542 1.00 94.62 99 GLY A N 1
ATOM 747 C CA . GLY A 1 99 ? 9.586 -7.663 -14.656 1.00 94.62 99 GLY A CA 1
ATOM 748 C C . GLY A 1 99 ? 8.426 -6.670 -14.703 1.00 94.62 99 GLY A C 1
ATOM 749 O O . GLY A 1 99 ? 7.975 -6.203 -13.661 1.00 94.62 99 GLY A O 1
ATOM 750 N N . PHE A 1 100 ? 7.898 -6.404 -15.901 1.00 95.75 100 PHE A N 1
ATOM 751 C CA . PHE A 1 100 ? 6.707 -5.573 -16.083 1.00 95.75 100 PHE A CA 1
ATOM 752 C C . PHE A 1 100 ? 5.457 -6.195 -15.441 1.00 95.75 100 PHE A C 1
ATOM 754 O O . PHE A 1 100 ? 4.699 -5.501 -14.770 1.00 95.75 100 PHE A O 1
ATOM 761 N N . GLN A 1 101 ? 5.259 -7.506 -15.603 1.00 96.75 101 GLN A N 1
ATOM 762 C CA . GLN A 1 101 ? 4.157 -8.235 -14.963 1.00 96.75 101 GLN A CA 1
ATOM 763 C C . GLN A 1 101 ? 4.281 -8.233 -13.438 1.00 96.75 101 GLN A C 1
ATOM 765 O O . GLN A 1 101 ? 3.325 -7.886 -12.759 1.00 96.75 101 GLN A O 1
ATOM 770 N N . ASP A 1 102 ? 5.468 -8.526 -12.903 1.00 96.12 102 ASP A N 1
ATOM 771 C CA . ASP A 1 102 ? 5.718 -8.478 -11.460 1.00 96.12 102 ASP A CA 1
ATOM 772 C C . ASP A 1 102 ? 5.400 -7.080 -10.895 1.00 96.12 102 ASP A C 1
ATOM 774 O O . ASP A 1 102 ? 4.898 -6.961 -9.779 1.00 96.12 102 ASP A O 1
ATOM 778 N N . ALA A 1 103 ? 5.718 -6.013 -11.640 1.00 95.94 103 ALA A N 1
ATOM 779 C CA . ALA A 1 103 ? 5.430 -4.639 -11.238 1.00 95.94 103 ALA A CA 1
ATOM 780 C C . ALA A 1 103 ? 3.922 -4.363 -11.170 1.00 95.94 103 ALA A C 1
ATOM 782 O O . ALA A 1 103 ? 3.471 -3.718 -10.225 1.00 95.94 103 ALA A O 1
ATOM 783 N N . LEU A 1 104 ? 3.144 -4.879 -12.125 1.00 96.31 104 LEU A N 1
ATOM 784 C CA . LEU A 1 104 ? 1.682 -4.815 -12.078 1.00 96.31 104 LEU A CA 1
ATOM 785 C C . LEU A 1 104 ? 1.123 -5.600 -10.891 1.00 96.31 104 LEU A C 1
ATOM 787 O O . LEU A 1 104 ? 0.305 -5.060 -10.153 1.00 96.31 104 LEU A O 1
ATOM 791 N N . ASP A 1 105 ? 1.606 -6.823 -10.670 1.00 94.56 105 ASP A N 1
ATOM 792 C CA . ASP A 1 105 ? 1.169 -7.672 -9.559 1.00 94.56 105 ASP A CA 1
ATOM 793 C C . ASP A 1 105 ? 1.446 -7.007 -8.199 1.00 94.56 105 ASP A C 1
ATOM 795 O O . ASP A 1 105 ? 0.641 -7.106 -7.279 1.00 94.56 105 ASP A O 1
ATOM 799 N N . MET A 1 106 ? 2.571 -6.299 -8.066 1.00 92.56 106 MET A N 1
ATOM 800 C CA . MET A 1 106 ? 2.930 -5.553 -6.857 1.00 92.56 106 MET A CA 1
ATOM 801 C C . MET A 1 106 ? 1.963 -4.396 -6.575 1.00 92.56 106 MET A C 1
ATOM 803 O O . MET A 1 106 ? 1.530 -4.204 -5.439 1.00 92.56 106 MET A O 1
ATOM 807 N N . VAL A 1 107 ? 1.627 -3.616 -7.607 1.00 94.38 107 VAL A N 1
ATOM 808 C CA . VAL A 1 107 ? 0.644 -2.532 -7.481 1.00 94.38 107 VAL A CA 1
ATOM 809 C C . VAL A 1 107 ? -0.726 -3.120 -7.141 1.00 94.38 107 VAL A C 1
ATOM 811 O O . VAL A 1 107 ? -1.387 -2.636 -6.225 1.00 94.38 107 VAL A O 1
ATOM 814 N N . ASP A 1 108 ? -1.126 -4.197 -7.815 1.00 93.31 108 ASP A N 1
ATOM 815 C CA . ASP A 1 108 ? -2.405 -4.862 -7.575 1.00 93.31 108 ASP A CA 1
ATOM 816 C C . ASP A 1 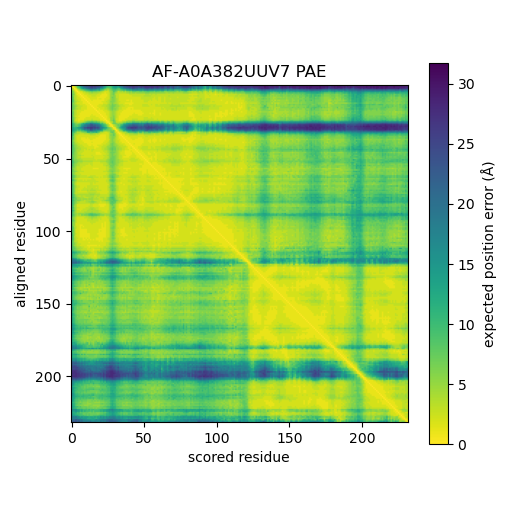108 ? -2.533 -5.372 -6.139 1.00 93.31 108 ASP A C 1
ATOM 818 O O . ASP A 1 108 ? -3.499 -5.045 -5.452 1.00 93.31 108 ASP A O 1
ATOM 822 N N . GLN A 1 109 ? -1.510 -6.067 -5.640 1.00 88.25 109 GLN A N 1
ATOM 823 C CA . GLN A 1 109 ? -1.483 -6.555 -4.264 1.00 88.25 109 GLN A CA 1
ATOM 824 C C . GLN A 1 109 ? -1.656 -5.433 -3.240 1.00 88.25 109 GLN A C 1
ATOM 826 O O . GLN A 1 109 ? -2.316 -5.648 -2.229 1.00 88.25 109 GLN A O 1
ATOM 831 N N . LYS A 1 110 ? -1.094 -4.245 -3.481 1.00 88.62 110 LYS A N 1
ATOM 832 C CA . LYS A 1 110 ? -1.190 -3.121 -2.544 1.00 88.62 110 LYS A CA 1
ATOM 833 C C . LYS A 1 110 ? -2.529 -2.387 -2.641 1.00 88.62 110 LYS A C 1
ATOM 835 O O . LYS A 1 110 ? -3.149 -2.092 -1.617 1.00 88.62 110 LYS A O 1
ATOM 840 N N . PHE A 1 111 ? -2.953 -2.043 -3.857 1.00 92.12 111 PHE A N 1
ATOM 841 C CA . PHE A 1 111 ? -4.035 -1.078 -4.066 1.00 92.12 111 PHE A CA 1
ATOM 842 C C . PHE A 1 111 ? -5.423 -1.710 -4.186 1.00 92.12 111 PHE A C 1
ATOM 844 O O . PHE A 1 111 ? -6.411 -1.035 -3.893 1.00 92.12 111 PHE A O 1
ATOM 851 N N . SER A 1 112 ? -5.518 -3.008 -4.490 1.00 90.19 112 SER A N 1
ATOM 852 C CA . SER A 1 112 ? -6.799 -3.731 -4.521 1.00 90.19 112 SER A CA 1
ATOM 853 C C . SER A 1 112 ? -7.409 -3.969 -3.134 1.00 90.19 112 SER A C 1
ATOM 855 O O . SER A 1 112 ? -8.605 -4.232 -3.033 1.00 90.19 112 SER A O 1
ATOM 857 N N . ASN A 1 113 ? -6.623 -3.841 -2.059 1.00 85.81 113 ASN A N 1
ATOM 858 C CA . ASN A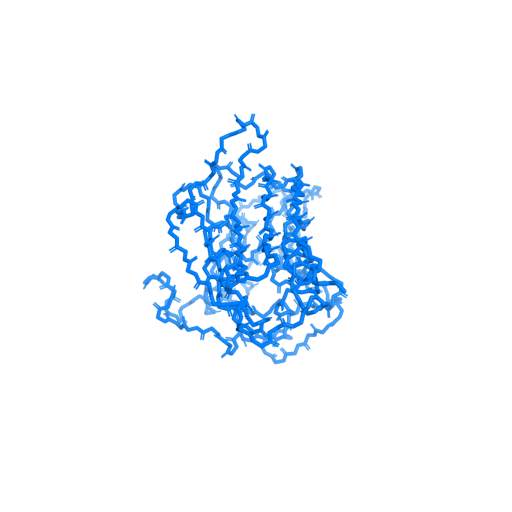 1 113 ? -7.087 -4.085 -0.687 1.00 85.81 113 ASN A CA 1
ATOM 859 C C . ASN A 1 113 ? -7.658 -2.844 0.014 1.00 85.81 113 ASN A C 1
ATOM 861 O O . ASN A 1 113 ? -8.217 -2.965 1.106 1.00 85.81 113 ASN A O 1
ATOM 865 N N . TYR A 1 114 ? -7.512 -1.648 -0.566 1.00 85.31 114 TYR A N 1
ATOM 866 C CA . TYR A 1 114 ? -8.100 -0.446 0.023 1.00 85.31 114 TYR A CA 1
ATOM 867 C C . TYR A 1 114 ? -9.626 -0.519 -0.022 1.00 85.31 114 TYR A C 1
ATOM 869 O O . TYR A 1 114 ? -10.226 -0.882 -1.030 1.00 85.31 114 TYR A O 1
ATOM 877 N N . LEU A 1 115 ? -10.261 -0.142 1.088 1.00 79.38 115 LEU A N 1
ATOM 878 C CA . LEU A 1 115 ? -11.719 -0.178 1.250 1.00 79.38 115 LEU A CA 1
ATOM 879 C C . LEU A 1 115 ? -12.380 1.197 1.066 1.00 79.38 115 LEU A C 1
ATOM 881 O O . LEU A 1 115 ? -13.592 1.322 1.238 1.00 79.38 115 LEU A O 1
ATOM 885 N N . GLY A 1 116 ? -11.598 2.229 0.745 1.00 80.31 116 GLY A N 1
ATOM 886 C CA . GLY A 1 116 ? -12.070 3.599 0.588 1.00 80.31 116 GLY A CA 1
ATOM 887 C C . GLY A 1 116 ? -11.034 4.494 -0.084 1.00 80.31 116 GLY A C 1
ATOM 888 O O . GLY A 1 116 ? -9.864 4.121 -0.198 1.00 80.31 116 GLY A O 1
ATOM 889 N N . ASN A 1 117 ? -11.502 5.658 -0.542 1.00 83.31 117 ASN A N 1
ATOM 890 C CA . ASN A 1 117 ? -10.702 6.584 -1.335 1.00 83.31 117 ASN A CA 1
ATOM 891 C C . ASN A 1 117 ? -9.518 7.107 -0.514 1.00 83.31 117 ASN A C 1
ATOM 893 O O . ASN A 1 117 ? -9.719 7.615 0.589 1.00 83.31 117 ASN A O 1
ATOM 897 N N . ILE A 1 118 ? -8.313 6.998 -1.073 1.00 87.69 118 ILE A N 1
ATOM 898 C CA . ILE A 1 118 ? -7.071 7.466 -0.445 1.00 87.69 118 ILE A CA 1
ATOM 899 C C . ILE A 1 118 ? -6.687 8.880 -0.892 1.00 87.69 118 ILE A C 1
ATOM 901 O O . ILE A 1 118 ? -5.945 9.579 -0.201 1.00 87.69 118 ILE A O 1
ATOM 905 N N . VAL A 1 119 ? -7.202 9.342 -2.034 1.00 83.12 119 VAL A N 1
ATOM 906 C CA . VAL A 1 119 ? -6.861 10.655 -2.591 1.00 83.12 119 VAL A CA 1
ATOM 907 C C . VAL A 1 119 ? -7.526 11.765 -1.781 1.00 83.12 119 VAL A C 1
ATOM 909 O O . VAL A 1 119 ? -8.742 11.768 -1.589 1.00 83.12 119 VAL A O 1
ATOM 912 N N . GLY A 1 120 ? -6.725 12.732 -1.321 1.00 73.62 120 GLY A N 1
ATOM 913 C CA . GLY A 1 120 ? -7.210 13.863 -0.523 1.00 73.62 120 GLY A CA 1
ATOM 914 C C . GLY A 1 120 ? -7.676 13.484 0.886 1.00 73.62 120 GLY A C 1
ATOM 915 O O . GLY A 1 120 ? -8.375 14.268 1.527 1.00 73.62 120 GLY A O 1
ATOM 916 N N . SER A 1 121 ? -7.311 12.292 1.357 1.00 68.88 121 SER A N 1
ATOM 917 C CA . SER A 1 121 ? -7.573 11.831 2.717 1.00 68.88 121 SER A CA 1
ATOM 918 C C . SER A 1 121 ? -6.267 11.693 3.497 1.00 68.88 121 SER A C 1
ATOM 920 O O . SER A 1 121 ? -5.215 11.446 2.906 1.00 68.88 121 SER A O 1
ATOM 922 N N . ASP A 1 122 ? -6.344 11.748 4.827 1.00 65.50 122 ASP A N 1
ATOM 923 C CA . ASP A 1 122 ? -5.243 11.348 5.718 1.00 65.50 122 ASP A CA 1
ATOM 924 C C . ASP A 1 122 ? -5.112 9.808 5.784 1.00 65.50 122 ASP A C 1
ATOM 926 O O . ASP A 1 122 ? -4.802 9.237 6.829 1.00 65.50 122 ASP A O 1
ATOM 930 N N . SER A 1 123 ? -5.433 9.105 4.687 1.00 70.00 123 SER A N 1
ATOM 931 C CA . SER A 1 123 ? -5.429 7.646 4.619 1.00 70.00 123 SER A CA 1
ATOM 932 C C . SER A 1 123 ? -4.054 7.089 4.934 1.00 70.00 123 SER A C 1
ATOM 934 O O . SER A 1 123 ? -3.041 7.536 4.392 1.00 70.00 123 SER A O 1
ATOM 936 N N . TYR A 1 124 ? -4.075 6.036 5.731 1.00 82.38 124 TYR A N 1
ATOM 937 C CA . TYR A 1 124 ? -2.905 5.298 6.147 1.00 82.38 124 TYR A CA 1
ATOM 938 C C . TYR A 1 124 ? -2.204 4.584 4.982 1.00 82.38 124 TYR A C 1
ATOM 940 O O . TYR A 1 124 ? -2.821 4.065 4.042 1.00 82.38 124 TYR A O 1
ATOM 948 N N . SER A 1 125 ? -0.881 4.577 5.057 1.00 82.38 125 SER A N 1
ATOM 949 C CA . SER A 1 125 ? 0.022 4.001 4.070 1.00 82.38 125 SER A CA 1
ATOM 950 C C . SER A 1 125 ? 0.127 2.483 4.194 1.00 82.38 125 SER A C 1
ATOM 952 O O . SER A 1 125 ? 0.163 1.781 3.182 1.00 82.38 125 SER A O 1
ATOM 954 N N . ASP A 1 126 ? 0.145 1.960 5.418 1.00 89.94 126 ASP A N 1
ATOM 955 C CA . ASP A 1 126 ? 0.444 0.568 5.731 1.00 89.94 126 ASP A CA 1
ATOM 956 C C . ASP A 1 126 ? -0.739 -0.174 6.336 1.00 89.94 126 ASP A C 1
ATOM 958 O O . ASP A 1 126 ? -0.641 -1.384 6.535 1.00 89.94 126 ASP A O 1
ATOM 962 N N . VAL A 1 127 ? -1.851 0.505 6.612 1.00 91.06 127 VAL A N 1
ATOM 963 C CA . VAL A 1 127 ? -3.080 -0.130 7.089 1.00 91.06 127 VAL A CA 1
ATOM 964 C C . VAL A 1 127 ? -4.312 0.333 6.327 1.00 91.06 127 VAL A C 1
ATOM 966 O O . VAL A 1 127 ? -4.360 1.413 5.746 1.00 91.06 127 VAL A O 1
ATOM 969 N N . VAL A 1 128 ? -5.346 -0.498 6.353 1.00 90.56 128 VAL A N 1
ATOM 970 C CA . VAL A 1 128 ? -6.687 -0.158 5.886 1.00 90.56 128 VAL A CA 1
ATOM 971 C C . VAL A 1 128 ? -7.621 -0.197 7.083 1.00 90.56 128 VAL A C 1
ATOM 973 O O . VAL A 1 128 ? -7.714 -1.211 7.774 1.00 90.56 128 VAL A O 1
ATOM 976 N N . TYR A 1 129 ? -8.311 0.913 7.325 1.00 91.50 129 TYR A N 1
ATOM 977 C CA . TYR A 1 129 ? -9.187 1.086 8.476 1.00 91.50 129 TYR A CA 1
ATOM 978 C C . TYR A 1 129 ? -10.624 1.364 8.032 1.00 91.50 129 TYR A C 1
ATOM 980 O O . TYR A 1 129 ? -10.876 2.276 7.244 1.00 91.50 129 TYR A O 1
ATOM 988 N N . LYS A 1 130 ? -11.577 0.571 8.530 1.00 90.19 130 LYS A N 1
ATOM 989 C CA . LYS A 1 130 ? -13.005 0.696 8.209 1.00 90.19 130 LYS A CA 1
ATOM 990 C C . LYS A 1 130 ? -13.853 0.471 9.456 1.00 90.19 130 LYS A C 1
ATOM 992 O O . LYS A 1 130 ? -13.644 -0.488 10.188 1.00 90.19 130 LYS A O 1
ATOM 997 N N . LYS A 1 131 ? -14.870 1.307 9.662 1.00 92.31 131 LYS A N 1
ATOM 998 C CA . LYS A 1 131 ? -15.900 1.113 10.693 1.00 92.31 131 LYS A CA 1
ATOM 999 C C . LYS A 1 131 ? -17.225 0.750 10.032 1.00 92.31 131 LYS A C 1
ATOM 1001 O O . LYS A 1 131 ? -17.737 1.529 9.234 1.00 92.31 131 LYS A O 1
ATOM 1006 N N . GLU A 1 132 ? -17.786 -0.407 10.363 1.00 92.44 132 GLU A N 1
ATOM 1007 C CA . GLU A 1 132 ? -19.054 -0.886 9.798 1.00 92.44 132 GLU A CA 1
ATOM 1008 C C . GLU A 1 132 ? -19.775 -1.800 10.789 1.00 92.44 132 GLU A C 1
ATOM 1010 O O . GLU A 1 132 ? -19.143 -2.595 11.477 1.00 92.44 132 GLU A O 1
ATOM 1015 N N . ASP A 1 133 ? -21.096 -1.651 10.913 1.00 94.31 133 ASP A N 1
ATOM 1016 C CA . ASP A 1 133 ? -21.956 -2.476 11.776 1.00 94.31 133 ASP A CA 1
ATOM 1017 C C . ASP A 1 133 ? -21.497 -2.601 13.242 1.00 94.31 133 ASP A C 1
ATOM 1019 O O . ASP A 1 133 ? -21.820 -3.559 13.945 1.00 94.31 133 ASP A O 1
ATOM 1023 N N . GLY A 1 134 ? -20.783 -1.592 13.749 1.00 96.19 134 GLY A N 1
ATOM 1024 C CA . GLY A 1 134 ? -20.204 -1.571 15.097 1.00 96.19 134 GLY A CA 1
ATOM 1025 C C . GLY A 1 134 ? -18.926 -2.398 15.253 1.00 96.19 134 GLY A C 1
ATOM 1026 O O . GLY A 1 134 ? -18.543 -2.707 16.381 1.00 96.19 134 GLY A O 1
ATOM 1027 N N . VAL A 1 135 ? -18.275 -2.746 14.145 1.00 97.06 135 VAL A N 1
ATOM 1028 C CA . VAL A 1 135 ? -16.956 -3.377 14.084 1.00 97.06 135 VAL A CA 1
ATOM 1029 C C . VAL A 1 135 ? -15.960 -2.387 13.488 1.00 97.06 135 VAL A C 1
ATOM 1031 O O . VAL A 1 135 ? -16.216 -1.787 12.444 1.00 97.06 135 VAL A O 1
ATOM 1034 N N . ALA A 1 136 ? -14.822 -2.222 14.156 1.00 96.38 136 ALA A N 1
ATOM 1035 C CA . ALA A 1 136 ? -13.671 -1.502 13.629 1.00 96.38 136 ALA A CA 1
ATOM 1036 C C . ALA A 1 136 ? -12.696 -2.514 13.008 1.00 96.38 136 ALA A C 1
ATOM 1038 O O . ALA A 1 136 ? -12.042 -3.263 13.727 1.00 96.38 136 ALA A O 1
ATOM 1039 N N . TRP A 1 137 ? -12.629 -2.563 11.682 1.00 94.12 137 TRP A N 1
ATOM 1040 C CA . TRP A 1 137 ? -11.704 -3.398 10.921 1.00 94.12 137 TRP A CA 1
ATOM 1041 C C . TRP A 1 137 ? -10.401 -2.652 10.673 1.00 94.12 137 TRP A C 1
ATOM 1043 O O . TRP A 1 137 ? -10.410 -1.572 10.085 1.00 94.12 137 TRP A O 1
ATOM 1053 N N . LEU A 1 138 ? -9.294 -3.254 11.090 1.00 94.12 138 LEU A N 1
ATOM 1054 C CA . LEU A 1 138 ? -7.938 -2.774 10.875 1.00 94.12 138 LEU A CA 1
ATOM 1055 C C . LEU A 1 138 ? -7.139 -3.866 10.164 1.00 94.12 138 LEU A C 1
ATOM 1057 O O . LEU A 1 138 ? -6.826 -4.899 10.752 1.00 94.12 138 LEU A O 1
ATOM 1061 N N . LEU A 1 139 ? -6.811 -3.653 8.896 1.00 93.62 139 LEU A N 1
ATOM 1062 C CA . LEU A 1 139 ? -6.017 -4.594 8.117 1.00 93.62 139 LEU A CA 1
ATOM 1063 C C . LEU A 1 139 ? -4.604 -4.048 7.940 1.00 93.62 139 LEU A C 1
ATOM 1065 O O . LEU A 1 139 ? -4.456 -2.931 7.455 1.00 93.62 139 LEU A O 1
ATOM 1069 N N . LEU A 1 140 ? -3.573 -4.831 8.261 1.00 94.25 140 LEU A N 1
ATOM 1070 C CA . LEU A 1 140 ? -2.221 -4.545 7.785 1.00 94.25 140 LEU A CA 1
ATOM 1071 C C . LEU A 1 140 ? -2.214 -4.682 6.260 1.00 94.25 140 LEU A C 1
ATOM 1073 O O . LEU A 1 140 ? -2.586 -5.721 5.719 1.00 94.25 140 LEU A O 1
ATOM 1077 N N . ASN A 1 141 ? -1.806 -3.629 5.566 1.00 92.81 141 ASN A N 1
ATOM 1078 C CA . ASN A 1 141 ? -1.823 -3.513 4.115 1.00 92.81 141 ASN A CA 1
ATOM 1079 C C . ASN A 1 141 ? -0.417 -3.464 3.524 1.00 92.81 141 ASN A C 1
ATOM 1081 O O . ASN A 1 141 ? -0.072 -2.523 2.815 1.00 92.81 141 ASN A O 1
ATOM 1085 N N . ARG A 1 142 ? 0.410 -4.465 3.836 1.00 91.81 142 ARG A N 1
ATOM 1086 C CA . ARG A 1 142 ? 1.734 -4.663 3.225 1.00 91.81 142 ARG A CA 1
ATOM 1087 C C . ARG A 1 142 ? 1.925 -6.111 2.753 1.00 91.81 142 ARG A C 1
ATOM 1089 O O . ARG A 1 142 ? 2.878 -6.780 3.170 1.00 91.81 142 ARG A O 1
ATOM 1096 N N . PRO A 1 143 ? 1.005 -6.655 1.940 1.00 90.44 143 PRO A N 1
ATOM 1097 C CA . PRO A 1 143 ? 1.027 -8.069 1.563 1.00 90.44 143 PRO A CA 1
ATOM 1098 C C . PRO A 1 143 ? 2.314 -8.468 0.830 1.00 90.44 143 PRO A C 1
ATOM 1100 O O . PRO A 1 143 ? 2.749 -9.616 0.926 1.00 90.44 143 PRO A O 1
ATOM 1103 N N . GLU A 1 144 ? 2.974 -7.516 0.172 1.00 85.50 144 GLU A N 1
ATOM 1104 C CA . GLU A 1 144 ? 4.236 -7.707 -0.532 1.00 85.50 144 GLU A CA 1
ATOM 1105 C C . GLU A 1 144 ? 5.416 -8.079 0.376 1.00 85.50 144 GLU A C 1
ATOM 1107 O O . GLU A 1 144 ? 6.383 -8.700 -0.073 1.00 85.50 144 GLU A O 1
ATOM 1112 N N . THR A 1 145 ? 5.333 -7.724 1.659 1.00 87.44 145 THR A N 1
ATOM 1113 C CA . THR A 1 145 ? 6.285 -8.123 2.701 1.00 87.44 145 THR A CA 1
ATOM 1114 C C . THR A 1 145 ? 5.659 -9.093 3.702 1.00 87.44 145 THR A C 1
A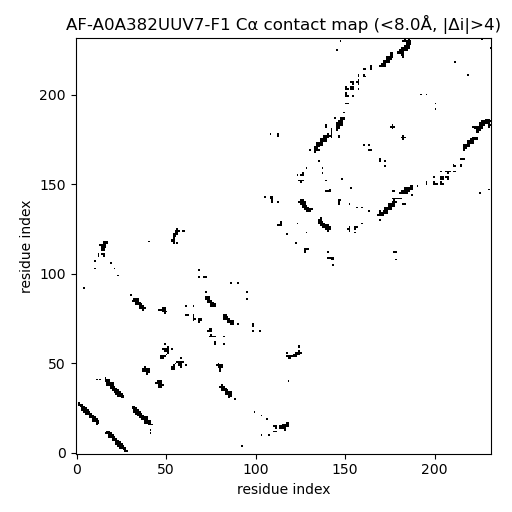TOM 1116 O O . THR A 1 145 ? 6.153 -9.212 4.820 1.00 87.44 145 THR A O 1
ATOM 1119 N N . TYR A 1 146 ? 4.578 -9.790 3.326 1.00 90.94 146 TYR A N 1
ATOM 1120 C CA . TYR A 1 146 ? 3.793 -10.651 4.224 1.00 90.94 146 TYR A CA 1
ATOM 1121 C C . TYR A 1 146 ? 3.310 -9.908 5.480 1.00 90.94 146 TYR A C 1
ATOM 1123 O O . TYR A 1 146 ? 3.316 -10.438 6.595 1.00 90.94 146 TYR A O 1
ATOM 1131 N N . ASN A 1 147 ? 2.902 -8.653 5.284 1.00 93.44 147 ASN A N 1
ATOM 1132 C CA . ASN A 1 147 ? 2.433 -7.748 6.325 1.00 93.44 147 ASN A CA 1
ATOM 1133 C C . ASN A 1 147 ? 3.477 -7.507 7.429 1.00 93.44 147 ASN A C 1
ATOM 1135 O O . ASN A 1 147 ? 3.129 -7.324 8.596 1.00 93.44 147 ASN A O 1
ATOM 1139 N N . ALA A 1 148 ? 4.769 -7.504 7.078 1.00 92.06 148 ALA A N 1
ATOM 1140 C CA . ALA A 1 148 ? 5.820 -7.131 8.014 1.00 92.06 148 ALA A CA 1
ATOM 1141 C C . ALA A 1 148 ? 5.648 -5.671 8.471 1.00 92.06 148 ALA A C 1
ATOM 1143 O O . ALA A 1 148 ? 5.461 -4.761 7.656 1.00 92.06 148 ALA A O 1
ATOM 1144 N N . LYS A 1 149 ? 5.726 -5.440 9.782 1.00 90.56 149 LYS A N 1
ATOM 1145 C CA . LYS A 1 149 ? 5.451 -4.146 10.417 1.00 90.56 149 LYS A CA 1
ATOM 1146 C C . LYS A 1 149 ? 6.717 -3.298 10.560 1.00 90.56 149 LYS A C 1
ATOM 1148 O O . LYS A 1 149 ? 7.799 -3.815 10.842 1.00 90.56 149 LYS A O 1
ATOM 1153 N N . ARG A 1 150 ? 6.574 -1.987 10.387 1.00 87.56 150 ARG A N 1
ATOM 1154 C CA . ARG A 1 150 ? 7.590 -0.949 10.654 1.00 87.56 150 ARG A CA 1
ATOM 1155 C C . ARG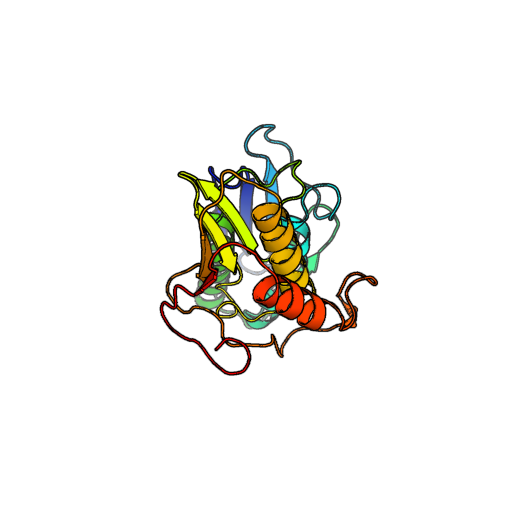 A 1 150 ? 7.000 0.119 11.584 1.00 87.56 150 ARG A C 1
ATOM 1157 O O . ARG A 1 150 ? 5.835 0.004 11.963 1.00 87.56 150 ARG A O 1
ATOM 1164 N N . GLY A 1 151 ? 7.777 1.127 11.985 1.00 84.38 151 GLY A N 1
ATOM 1165 C CA . GLY A 1 151 ? 7.327 2.129 12.961 1.00 84.38 151 GLY A CA 1
ATOM 1166 C C . GLY A 1 151 ? 6.047 2.843 12.522 1.00 84.38 151 GLY A C 1
ATOM 1167 O O . GLY A 1 151 ? 5.086 2.870 13.288 1.00 84.38 151 GLY A O 1
ATOM 1168 N N . ILE A 1 152 ? 5.985 3.290 11.262 1.00 84.19 152 ILE A N 1
ATOM 1169 C CA . ILE A 1 152 ? 4.760 3.875 10.685 1.00 84.19 152 ILE A CA 1
ATOM 1170 C C . ILE A 1 152 ? 3.563 2.912 10.746 1.00 84.19 152 ILE A C 1
ATOM 1172 O O . ILE A 1 152 ? 2.508 3.311 11.223 1.00 84.19 152 ILE A O 1
ATOM 1176 N N . THR A 1 153 ? 3.727 1.626 10.406 1.00 89.94 153 THR A N 1
ATOM 1177 C CA . THR A 1 153 ? 2.643 0.631 10.525 1.00 89.94 153 THR A CA 1
ATOM 1178 C C . THR A 1 153 ? 2.076 0.603 11.947 1.00 89.94 153 THR A C 1
ATOM 1180 O O . THR A 1 153 ? 0.866 0.646 12.139 1.00 89.94 153 THR A O 1
ATOM 1183 N N . MET A 1 154 ? 2.950 0.563 12.958 1.00 90.56 154 MET A N 1
ATOM 1184 C CA . MET A 1 154 ? 2.536 0.486 14.362 1.00 90.56 154 MET A CA 1
ATOM 1185 C C . MET A 1 154 ? 1.832 1.762 14.834 1.00 90.56 154 MET A C 1
ATOM 1187 O O . MET A 1 154 ? 0.875 1.677 15.605 1.00 90.56 154 MET A O 1
ATOM 1191 N N . ASP A 1 155 ? 2.267 2.935 14.371 1.00 87.00 155 ASP A N 1
ATOM 1192 C CA . ASP A 1 155 ? 1.628 4.200 14.735 1.00 87.00 155 ASP A CA 1
ATOM 1193 C C . ASP A 1 155 ? 0.255 4.371 14.076 1.00 87.00 155 ASP A C 1
ATOM 1195 O O . ASP A 1 155 ? -0.711 4.756 14.740 1.00 87.00 155 ASP A O 1
ATOM 1199 N N . GLU A 1 156 ? 0.136 4.005 12.799 1.00 90.19 156 GLU A N 1
ATOM 1200 C CA . GLU A 1 156 ? -1.147 4.000 12.098 1.00 90.19 156 GLU A CA 1
ATOM 1201 C C . GLU A 1 156 ? -2.129 3.042 12.785 1.00 90.19 156 GLU A C 1
ATOM 1203 O O . GLU A 1 156 ? -3.267 3.420 13.074 1.00 90.19 156 GLU A O 1
ATOM 1208 N N . MET A 1 157 ? -1.675 1.836 13.155 1.00 93.31 157 MET A N 1
ATOM 1209 C CA . MET A 1 157 ? -2.473 0.886 13.935 1.00 93.31 157 MET A CA 1
ATOM 1210 C C . MET A 1 157 ? -2.905 1.469 15.288 1.00 93.31 157 MET A C 1
ATOM 1212 O O . MET A 1 157 ? -4.076 1.367 15.654 1.00 93.31 157 MET A O 1
ATOM 1216 N N . ALA A 1 158 ? -1.987 2.092 16.036 1.00 92.25 158 ALA A N 1
ATOM 1217 C CA . ALA A 1 158 ? -2.298 2.709 17.324 1.00 92.25 158 ALA A CA 1
ATOM 1218 C C . ALA A 1 158 ? -3.328 3.839 17.178 1.00 92.25 158 ALA A C 1
ATOM 1220 O O . ALA A 1 158 ? -4.261 3.936 17.975 1.00 92.25 158 ALA A O 1
ATOM 1221 N N . THR A 1 159 ? -3.187 4.666 16.144 1.00 90.94 159 THR A N 1
ATOM 1222 C CA . THR A 1 159 ? -4.105 5.768 15.840 1.00 90.94 159 THR A CA 1
ATOM 1223 C C . THR A 1 159 ? -5.500 5.249 15.485 1.00 90.94 159 THR A C 1
ATOM 1225 O O . THR A 1 159 ? -6.484 5.739 16.039 1.00 90.94 159 THR A O 1
ATOM 1228 N N . CYS A 1 160 ? -5.598 4.208 14.652 1.00 92.62 160 CYS A N 1
ATOM 1229 C CA . CYS A 1 160 ? -6.873 3.566 14.317 1.00 92.62 160 CYS A CA 1
ATOM 1230 C C . CYS A 1 160 ? -7.580 3.006 15.555 1.00 92.62 160 CYS A C 1
ATOM 1232 O O . CYS A 1 160 ? -8.780 3.199 15.743 1.00 92.62 160 CYS A O 1
ATOM 1234 N N . LEU A 1 161 ? -6.837 2.310 16.419 1.00 94.62 161 LEU A N 1
ATOM 1235 C CA . LEU A 1 161 ? -7.402 1.714 17.627 1.00 94.62 161 LEU A CA 1
ATOM 1236 C C . LEU A 1 161 ? -7.816 2.773 18.657 1.00 94.62 161 LEU A C 1
ATOM 1238 O O . LEU A 1 161 ? -8.827 2.591 19.329 1.00 94.62 161 LEU A O 1
ATOM 1242 N N . LEU A 1 162 ? -7.093 3.895 18.754 1.00 93.69 162 LEU A N 1
ATOM 1243 C CA . LEU A 1 162 ? -7.497 5.038 19.580 1.00 93.69 162 LEU A CA 1
ATOM 1244 C C . LEU A 1 162 ? -8.800 5.676 19.081 1.00 93.69 162 LEU A C 1
ATOM 1246 O O . LEU A 1 162 ? -9.680 5.964 19.893 1.00 93.69 162 LEU A O 1
ATOM 1250 N N . ASP A 1 163 ? -8.950 5.861 17.765 1.00 94.31 163 ASP A N 1
ATOM 1251 C CA . ASP A 1 163 ? -10.212 6.323 17.170 1.00 94.31 163 ASP A CA 1
ATOM 1252 C C . ASP A 1 163 ? -11.362 5.354 17.489 1.00 94.31 163 ASP A C 1
ATOM 1254 O O . ASP A 1 163 ? -12.422 5.778 17.954 1.00 94.31 163 ASP A O 1
ATOM 1258 N N . ALA A 1 164 ? -11.143 4.047 17.313 1.00 95.62 164 ALA A N 1
ATOM 1259 C CA . ALA A 1 164 ? -12.135 3.027 17.639 1.00 95.62 164 ALA A CA 1
ATOM 1260 C C . ALA A 1 164 ? -12.501 3.026 19.133 1.00 95.62 164 ALA A C 1
ATOM 1262 O O . ALA A 1 164 ? -13.674 2.878 19.479 1.00 95.62 164 ALA A O 1
ATOM 1263 N N . ALA A 1 165 ? -11.520 3.226 20.018 1.00 95.88 165 ALA A N 1
ATOM 1264 C CA . ALA A 1 165 ? -11.725 3.258 21.463 1.00 95.88 165 ALA A CA 1
ATOM 1265 C C . ALA A 1 165 ? -12.630 4.422 21.892 1.00 95.88 165 ALA A C 1
ATOM 1267 O O . ALA A 1 165 ? -13.452 4.263 22.797 1.00 95.88 165 ALA A O 1
ATOM 1268 N N . GLY A 1 166 ? -12.512 5.573 21.221 1.00 95.19 166 GLY A N 1
ATOM 1269 C CA . GLY A 1 166 ? -13.329 6.762 21.470 1.00 95.19 166 GLY A CA 1
ATOM 1270 C C . GLY A 1 166 ? -14.744 6.716 20.878 1.00 95.19 166 GLY A C 1
ATOM 1271 O O . GLY A 1 166 ? -15.574 7.558 21.227 1.00 95.19 166 GLY A O 1
ATOM 1272 N N . ASP A 1 167 ? -15.052 5.755 20.003 1.00 96.00 167 ASP A N 1
ATOM 1273 C CA . ASP A 1 167 ? -16.340 5.668 19.309 1.00 96.00 167 ASP A CA 1
ATOM 1274 C C . ASP A 1 167 ? -17.299 4.700 20.022 1.00 96.00 167 ASP A C 1
ATOM 1276 O O . ASP A 1 167 ? -17.182 3.477 19.933 1.00 96.00 167 ASP A O 1
ATOM 1280 N N . SER A 1 168 ? -18.314 5.248 20.696 1.00 95.06 168 SER A N 1
ATOM 1281 C CA . SER A 1 168 ? -19.304 4.469 21.460 1.00 95.06 168 SER A CA 1
ATOM 1282 C C . SER A 1 168 ? -20.177 3.537 20.611 1.00 95.06 168 SER A C 1
ATOM 1284 O O . SER A 1 168 ? -20.884 2.688 21.156 1.00 95.06 168 SER A O 1
ATOM 1286 N N . ARG A 1 169 ? -20.148 3.673 19.279 1.00 97.31 169 ARG A N 1
ATOM 1287 C CA . ARG A 1 169 ? -20.854 2.774 18.352 1.00 97.31 169 ARG A CA 1
ATOM 1288 C C . ARG A 1 169 ? -20.065 1.494 18.082 1.00 97.31 169 ARG A C 1
ATOM 1290 O O . ARG A 1 169 ? -20.659 0.502 17.651 1.00 97.31 169 ARG A O 1
ATOM 1297 N N . ILE A 1 170 ? -18.751 1.511 18.311 1.00 98.06 170 ILE A N 1
ATOM 1298 C CA . ILE A 1 170 ? -17.876 0.355 18.131 1.00 98.06 170 ILE A CA 1
ATOM 1299 C C . ILE A 1 170 ? -18.009 -0.571 19.334 1.00 98.06 170 ILE A C 1
ATOM 1301 O O . ILE A 1 170 ? -17.890 -0.162 20.486 1.00 98.06 170 ILE A O 1
ATOM 1305 N N . ARG A 1 171 ? -18.269 -1.846 19.042 1.00 98.00 171 ARG A N 1
ATOM 1306 C CA . ARG A 1 171 ? -18.427 -2.921 20.027 1.00 98.00 171 ARG A CA 1
ATOM 1307 C C . ARG A 1 171 ? -17.228 -3.863 20.055 1.00 98.00 171 ARG A C 1
ATOM 1309 O O . ARG A 1 171 ? -17.063 -4.573 21.038 1.00 98.00 171 ARG A O 1
ATOM 1316 N N . VAL A 1 172 ? -16.433 -3.896 18.985 1.00 97.88 172 VAL A N 1
ATOM 1317 C CA . VAL A 1 172 ? -15.256 -4.760 18.827 1.00 97.88 172 VAL A CA 1
ATOM 1318 C C . VAL A 1 172 ? -14.320 -4.180 17.765 1.00 97.88 172 VAL A C 1
ATOM 1320 O O . VAL A 1 172 ? -14.786 -3.635 16.760 1.00 97.88 172 VAL A O 1
ATOM 1323 N N . ALA A 1 173 ? -13.014 -4.316 17.978 1.00 97.69 173 ALA A N 1
ATOM 1324 C CA . ALA A 1 173 ? -11.998 -4.084 16.957 1.00 97.69 173 ALA A CA 1
ATOM 1325 C C . ALA A 1 173 ? -11.439 -5.418 16.456 1.00 97.69 173 ALA A C 1
ATOM 1327 O O . ALA A 1 173 ? -11.182 -6.326 17.247 1.00 97.69 173 ALA A O 1
ATOM 1328 N N . VAL A 1 174 ? -11.248 -5.539 15.146 1.00 96.94 174 VAL A N 1
ATOM 1329 C CA . VAL A 1 174 ? -10.680 -6.721 14.498 1.00 96.94 174 VAL A CA 1
ATOM 1330 C C . VAL A 1 174 ? -9.424 -6.310 13.749 1.00 96.94 174 VAL A C 1
ATOM 1332 O O . VAL A 1 174 ? -9.474 -5.428 12.895 1.00 96.94 174 VAL A O 1
ATOM 1335 N N . ILE A 1 175 ? -8.310 -6.964 14.066 1.00 95.81 175 ILE A N 1
ATOM 1336 C CA . ILE A 1 175 ? -7.024 -6.792 13.393 1.00 95.81 175 ILE A CA 1
ATOM 1337 C C . ILE A 1 175 ? -6.802 -7.995 12.479 1.00 95.81 175 ILE A C 1
ATOM 1339 O O . ILE A 1 175 ? -6.956 -9.128 12.928 1.00 95.81 175 ILE A O 1
ATOM 1343 N N . SER A 1 176 ? -6.436 -7.768 11.219 1.00 94.25 176 SER A N 1
ATOM 1344 C CA . SER A 1 176 ? -6.125 -8.819 10.236 1.00 94.25 176 SER A CA 1
ATOM 1345 C C . SER A 1 176 ? -4.939 -8.415 9.357 1.00 94.25 176 SER A C 1
ATOM 1347 O O . SER A 1 176 ? -4.565 -7.247 9.318 1.00 94.25 176 SER A O 1
ATOM 1349 N N . GLY A 1 177 ? -4.369 -9.360 8.613 1.00 93.19 177 GLY A N 1
ATOM 1350 C CA . GLY A 1 177 ? -3.540 -9.058 7.446 1.00 93.19 177 GLY A CA 1
ATOM 1351 C C . GLY A 1 177 ? -4.401 -8.918 6.191 1.00 93.19 177 GLY A C 1
ATOM 1352 O O . GLY A 1 177 ? -5.471 -9.523 6.100 1.00 93.19 177 GLY A O 1
ATOM 1353 N N . SER A 1 178 ? -3.954 -8.106 5.239 1.00 90.94 178 SER A N 1
ATOM 1354 C CA . SER A 1 178 ? -4.489 -8.070 3.875 1.00 90.94 178 SER A CA 1
ATOM 1355 C C . SER A 1 178 ? -3.752 -9.055 2.963 1.00 90.94 178 SER A C 1
ATOM 1357 O O . SER A 1 178 ? -2.647 -9.516 3.273 1.00 90.94 178 SER A O 1
ATOM 1359 N N . GLY A 1 179 ? -4.344 -9.334 1.802 1.00 85.94 179 GLY A N 1
ATOM 1360 C CA . GLY A 1 179 ? -3.804 -10.287 0.841 1.00 85.94 179 GLY A CA 1
ATOM 1361 C C . GLY A 1 179 ? -3.915 -11.750 1.301 1.00 85.94 179 GLY A C 1
ATOM 1362 O O . GLY A 1 179 ? -4.378 -12.036 2.402 1.00 85.94 179 GLY A O 1
ATOM 1363 N N . PRO A 1 180 ? -3.511 -12.706 0.446 1.00 80.62 180 PRO A N 1
ATOM 1364 C CA . PRO A 1 180 ? -3.826 -14.123 0.650 1.00 80.62 180 PRO A CA 1
ATOM 1365 C C . PRO A 1 180 ? -2.815 -14.894 1.514 1.00 80.62 180 PRO A C 1
ATOM 1367 O O . PRO A 1 180 ? -3.028 -16.070 1.794 1.00 80.62 180 PRO A O 1
ATOM 1370 N N . ASN A 1 181 ? -1.677 -14.287 1.870 1.00 76.81 181 ASN A N 1
ATOM 1371 C CA . ASN A 1 181 ? -0.490 -15.048 2.280 1.00 76.81 181 ASN A CA 1
ATOM 1372 C C . ASN A 1 181 ? -0.141 -14.959 3.771 1.00 76.81 181 ASN A C 1
ATOM 1374 O O . ASN A 1 181 ? 0.683 -15.750 4.234 1.00 76.81 181 ASN A O 1
ATOM 1378 N N . GLY A 1 182 ? -0.705 -14.029 4.543 1.00 81.50 182 GLY A N 1
ATOM 1379 C CA . GLY A 1 182 ? -0.389 -13.978 5.967 1.00 81.50 182 GLY A CA 1
ATOM 1380 C C . GLY A 1 182 ? -0.950 -12.807 6.749 1.00 81.50 182 GLY A C 1
ATOM 1381 O O . GLY A 1 182 ? -1.244 -11.748 6.202 1.00 81.50 182 GLY A O 1
ATOM 1382 N N . PHE A 1 183 ? -1.023 -13.008 8.062 1.00 92.50 183 PHE A N 1
ATOM 1383 C CA . PHE A 1 183 ? -1.452 -12.017 9.033 1.00 92.50 183 PHE A CA 1
ATOM 1384 C C . PHE A 1 183 ? -0.365 -10.959 9.251 1.00 92.50 183 PHE A C 1
ATOM 1386 O O . PHE A 1 183 ? -0.582 -9.787 8.957 1.00 92.50 183 PHE A O 1
ATOM 1393 N N . CYS A 1 184 ? 0.807 -11.376 9.741 1.00 93.94 184 CYS A N 1
ATOM 1394 C CA . CYS A 1 184 ? 1.967 -10.518 9.985 1.00 93.94 184 CYS A CA 1
ATOM 1395 C C . CYS A 1 184 ? 3.209 -11.377 10.271 1.00 93.94 184 CYS A C 1
ATOM 1397 O O . CYS A 1 184 ? 3.214 -12.204 11.186 1.00 93.94 184 CYS A O 1
ATOM 1399 N N . THR A 1 185 ? 4.305 -11.156 9.546 1.00 92.88 185 THR A N 1
ATOM 1400 C CA . THR A 1 185 ? 5.580 -11.863 9.787 1.00 92.88 185 THR A CA 1
ATOM 1401 C C . THR A 1 185 ? 6.525 -11.151 10.763 1.00 92.88 185 THR A C 1
ATOM 1403 O O . THR A 1 185 ? 7.720 -11.447 10.794 1.00 92.88 185 THR A O 1
ATOM 1406 N N . GLY A 1 186 ? 6.013 -10.212 11.562 1.00 90.50 186 GLY A N 1
ATOM 1407 C CA . GLY A 1 186 ? 6.798 -9.453 12.536 1.00 90.50 186 GLY A CA 1
ATOM 1408 C C . GLY A 1 186 ? 7.497 -8.240 11.923 1.00 90.50 186 GLY A C 1
ATOM 1409 O O . GLY A 1 186 ? 6.995 -7.644 10.975 1.00 90.50 186 GLY A O 1
ATOM 1410 N N . ASN A 1 187 ? 8.634 -7.832 12.490 1.00 88.50 187 ASN A N 1
ATOM 1411 C CA . ASN A 1 187 ? 9.313 -6.589 12.108 1.00 88.50 187 ASN A CA 1
ATOM 1412 C C . ASN A 1 187 ? 9.951 -6.682 10.714 1.00 88.50 187 ASN A C 1
ATOM 1414 O O . ASN A 1 187 ? 10.701 -7.620 10.434 1.00 88.50 187 ASN A O 1
ATOM 1418 N N . ASP A 1 188 ? 9.729 -5.669 9.878 1.00 87.12 188 ASP A N 1
ATOM 1419 C CA . ASP A 1 188 ? 10.342 -5.555 8.555 1.00 87.12 188 ASP A CA 1
ATOM 1420 C C . ASP A 1 188 ? 11.859 -5.342 8.672 1.00 87.12 188 ASP A C 1
ATOM 1422 O O . ASP A 1 188 ? 12.336 -4.253 8.978 1.00 87.12 188 ASP A O 1
ATOM 1426 N N . GLN A 1 189 ? 12.629 -6.402 8.418 1.00 81.81 189 GLN A N 1
ATOM 1427 C CA . GLN A 1 189 ? 14.096 -6.379 8.494 1.00 81.81 189 GLN A CA 1
ATOM 1428 C C . GLN A 1 189 ? 14.755 -5.667 7.308 1.00 81.81 189 GLN A C 1
ATOM 1430 O O . GLN A 1 189 ? 15.946 -5.369 7.349 1.00 81.81 189 GLN A O 1
ATOM 1435 N N . SER A 1 190 ? 14.011 -5.439 6.225 1.00 73.75 190 SER A N 1
ATOM 1436 C CA . SER A 1 190 ? 14.516 -4.727 5.049 1.00 73.75 190 SER A CA 1
ATOM 1437 C C . SER A 1 190 ? 14.395 -3.208 5.189 1.00 73.75 190 SER A C 1
ATOM 1439 O O . SER A 1 190 ? 14.955 -2.458 4.377 1.00 73.75 190 SER A O 1
ATOM 1441 N N . TYR A 1 191 ? 13.665 -2.776 6.221 1.00 71.50 191 TYR A N 1
ATOM 1442 C CA . TYR A 1 191 ? 13.368 -1.391 6.506 1.00 71.50 191 TYR A CA 1
ATOM 1443 C C . TYR A 1 191 ? 14.577 -0.647 7.067 1.00 71.50 191 TYR A C 1
ATOM 1445 O O . TYR A 1 191 ? 15.314 -1.153 7.912 1.00 71.50 191 TYR A O 1
ATOM 1453 N N . ASP A 1 192 ? 14.744 0.581 6.590 1.00 68.69 192 ASP A N 1
ATOM 1454 C CA . ASP A 1 192 ? 15.747 1.514 7.075 1.00 68.69 192 ASP A CA 1
ATOM 1455 C C . ASP A 1 192 ? 15.050 2.583 7.937 1.00 68.69 192 ASP A C 1
ATOM 1457 O O . ASP A 1 192 ? 14.271 3.375 7.393 1.00 68.69 192 ASP A O 1
ATOM 1461 N N . PRO A 1 193 ? 15.305 2.629 9.258 1.00 63.47 193 PRO A N 1
ATOM 1462 C CA . PRO A 1 193 ? 14.727 3.628 10.157 1.00 63.47 193 PRO A CA 1
ATOM 1463 C C . PRO A 1 193 ? 15.094 5.076 9.799 1.00 63.47 193 PRO A C 1
ATOM 1465 O O . PRO A 1 193 ? 14.441 6.004 10.269 1.00 63.47 193 PRO A O 1
ATOM 1468 N N . GLU A 1 194 ? 16.133 5.307 8.988 1.00 59.97 194 GLU A N 1
ATOM 1469 C CA . GLU A 1 194 ? 16.481 6.650 8.504 1.00 59.97 194 GLU A CA 1
ATOM 1470 C C . GLU A 1 194 ? 15.507 7.167 7.436 1.00 59.97 194 GLU A C 1
ATOM 1472 O O . GLU A 1 194 ? 15.422 8.373 7.207 1.00 59.97 194 GLU A O 1
ATOM 1477 N N . LEU A 1 195 ? 14.748 6.272 6.795 1.00 58.03 195 LEU A N 1
ATOM 1478 C CA . LEU A 1 195 ? 13.719 6.624 5.814 1.00 58.03 195 LEU A CA 1
ATOM 1479 C C . LEU A 1 195 ? 12.365 6.942 6.458 1.00 58.03 195 LEU A C 1
ATOM 1481 O O . LEU A 1 195 ? 11.465 7.427 5.759 1.00 58.03 195 LEU A O 1
ATOM 1485 N N . GLU A 1 196 ? 12.236 6.673 7.753 1.00 60.59 196 GLU A N 1
ATOM 1486 C CA . GLU A 1 196 ? 11.069 6.970 8.566 1.00 60.59 196 GLU A CA 1
ATOM 1487 C C . GLU A 1 196 ? 10.929 8.486 8.770 1.00 60.59 196 GLU A C 1
ATOM 1489 O O . GLU A 1 196 ? 11.927 9.192 8.936 1.00 60.59 196 GLU A O 1
ATOM 1494 N N . HIS A 1 197 ? 9.699 9.013 8.757 1.00 56.50 197 HIS A N 1
ATOM 1495 C CA . HIS A 1 197 ? 9.488 10.392 9.206 1.00 56.50 197 HIS A CA 1
ATOM 1496 C C . HIS A 1 197 ? 10.018 10.526 10.644 1.00 56.50 197 HIS A C 1
ATOM 1498 O O . HIS A 1 197 ? 9.875 9.607 11.452 1.00 56.50 197 HIS A O 1
ATOM 1504 N N . SER A 1 198 ? 10.660 11.654 10.957 1.00 50.19 198 SER A N 1
ATOM 1505 C CA . SER A 1 198 ? 11.458 11.852 12.180 1.00 50.19 198 SER A CA 1
ATOM 1506 C C . SER A 1 198 ? 10.714 11.620 13.500 1.00 50.19 198 SER A C 1
ATOM 1508 O O . SER A 1 198 ? 11.362 11.481 14.537 1.00 50.19 198 SER A O 1
ATOM 1510 N N . ASP A 1 199 ? 9.387 11.549 13.460 1.00 53.16 199 ASP A N 1
ATOM 1511 C CA . ASP A 1 199 ? 8.512 11.526 14.628 1.00 53.16 199 ASP A CA 1
ATOM 1512 C C . ASP A 1 199 ? 8.234 10.104 15.163 1.00 53.16 199 ASP A C 1
ATOM 1514 O O . ASP A 1 199 ? 7.638 9.961 16.225 1.00 53.16 199 ASP A O 1
ATOM 1518 N N . TYR A 1 200 ? 8.693 9.040 14.485 1.00 53.66 200 TYR A N 1
ATOM 1519 C CA . TYR A 1 200 ? 8.241 7.659 14.756 1.00 53.66 200 TYR A CA 1
ATOM 1520 C C . TYR A 1 200 ? 9.288 6.715 15.377 1.00 53.66 200 TYR A C 1
ATOM 1522 O O . TYR A 1 200 ? 9.104 5.496 15.419 1.00 53.66 200 TYR A O 1
ATOM 1530 N N . ARG A 1 201 ? 10.385 7.254 15.920 1.00 54.19 201 ARG A N 1
ATOM 1531 C CA . ARG A 1 201 ? 11.496 6.451 16.458 1.00 54.19 201 ARG A CA 1
ATOM 1532 C C . ARG A 1 201 ? 11.136 5.732 17.769 1.00 54.19 201 ARG A C 1
ATOM 1534 O O . ARG A 1 201 ? 11.277 6.285 18.852 1.00 54.19 201 ARG A O 1
ATOM 1541 N N . GLY A 1 202 ? 10.753 4.458 17.676 1.00 56.03 202 GLY A N 1
ATOM 1542 C CA . GLY A 1 202 ? 10.792 3.477 18.777 1.00 56.03 202 GLY A CA 1
ATOM 1543 C C . GLY A 1 202 ? 9.637 3.506 19.787 1.00 56.03 202 GLY A C 1
ATOM 1544 O O . GLY A 1 202 ? 9.449 2.533 20.514 1.00 56.03 202 GLY A O 1
ATOM 1545 N N . GLU A 1 203 ? 8.825 4.562 19.811 1.00 69.38 203 GLU A N 1
ATOM 1546 C CA . GLU A 1 203 ? 7.657 4.657 20.702 1.00 69.38 203 GLU A CA 1
ATOM 1547 C C . GLU A 1 203 ? 6.398 4.010 20.113 1.00 69.38 203 GLU A C 1
ATOM 1549 O O . GLU A 1 203 ? 5.514 3.598 20.863 1.00 69.38 203 GLU A O 1
ATOM 1554 N N . ALA A 1 204 ? 6.325 3.861 18.787 1.00 78.81 204 ALA A N 1
ATOM 1555 C CA . ALA A 1 204 ? 5.133 3.374 18.095 1.00 78.81 204 ALA A CA 1
ATOM 1556 C C . ALA A 1 204 ? 4.698 1.973 18.563 1.00 78.81 204 ALA A C 1
ATOM 1558 O O . ALA A 1 204 ? 3.513 1.729 18.780 1.00 78.81 204 ALA A O 1
ATOM 1559 N N . GLU A 1 205 ? 5.648 1.061 18.802 1.00 82.25 205 GLU A N 1
ATOM 1560 C CA . GLU A 1 205 ? 5.336 -0.282 19.312 1.00 82.25 205 GLU A CA 1
ATOM 1561 C C . GLU A 1 205 ? 4.841 -0.251 20.766 1.00 82.25 205 GLU A C 1
ATOM 1563 O O . GLU A 1 205 ? 3.895 -0.959 21.114 1.00 82.25 205 GLU A O 1
ATOM 1568 N N . ILE A 1 206 ? 5.423 0.603 21.614 1.00 85.69 206 ILE A N 1
ATOM 1569 C CA . ILE A 1 206 ? 4.964 0.791 22.998 1.00 85.69 206 ILE A CA 1
ATOM 1570 C C . ILE A 1 206 ? 3.548 1.370 22.999 1.00 85.69 206 ILE A C 1
ATOM 1572 O O . ILE A 1 206 ? 2.670 0.840 23.681 1.00 85.69 206 ILE A O 1
ATOM 1576 N N . ARG A 1 207 ? 3.316 2.419 22.206 1.00 88.00 207 ARG A N 1
ATOM 1577 C CA . ARG A 1 207 ? 2.020 3.084 22.062 1.00 88.00 207 ARG A CA 1
ATOM 1578 C C . ARG A 1 207 ? 0.955 2.109 21.575 1.00 88.00 207 ARG A C 1
ATOM 1580 O O . ARG A 1 207 ? -0.088 1.997 22.210 1.00 88.00 207 ARG A O 1
ATOM 1587 N N . TYR A 1 208 ? 1.226 1.363 20.506 1.00 90.81 208 TYR A N 1
ATOM 1588 C CA . TYR A 1 208 ? 0.318 0.336 19.998 1.00 90.81 208 TYR A CA 1
ATOM 1589 C C . TYR A 1 208 ? -0.064 -0.676 21.087 1.00 90.81 208 TYR A C 1
ATOM 1591 O O . TYR A 1 208 ? -1.248 -0.887 21.347 1.00 90.81 208 TYR A O 1
ATOM 1599 N N . ASN A 1 209 ? 0.928 -1.245 21.781 1.00 90.62 209 ASN A N 1
ATOM 1600 C CA . ASN A 1 209 ? 0.686 -2.224 22.842 1.00 90.62 209 ASN A CA 1
ATOM 1601 C C . ASN A 1 209 ? -0.146 -1.640 23.993 1.00 90.62 209 ASN A C 1
ATOM 1603 O O . ASN A 1 209 ? -1.045 -2.308 24.502 1.00 90.62 209 ASN A O 1
ATOM 1607 N N . GLN A 1 210 ? 0.118 -0.392 24.389 1.00 92.06 210 GLN A N 1
ATOM 1608 C CA . GLN A 1 210 ? -0.668 0.302 25.411 1.00 92.06 210 GLN A CA 1
ATOM 1609 C C . GLN A 1 210 ? -2.121 0.486 24.978 1.00 92.06 210 GLN A C 1
ATOM 1611 O O . GLN A 1 210 ? -3.025 0.202 25.759 1.00 92.06 210 GLN A O 1
ATOM 1616 N N . VAL A 1 211 ? -2.352 0.914 23.735 1.00 93.81 211 VAL A N 1
ATOM 1617 C CA . VAL A 1 211 ? -3.703 1.122 23.204 1.00 93.81 211 VAL A CA 1
ATOM 1618 C C . VAL A 1 211 ? -4.478 -0.192 23.169 1.00 93.81 211 VAL A C 1
ATOM 1620 O O . VAL A 1 211 ? -5.594 -0.236 23.673 1.00 93.81 211 VAL A O 1
ATOM 1623 N N . VAL A 1 212 ? -3.880 -1.275 22.663 1.00 93.94 212 VAL A N 1
ATOM 1624 C CA . VAL A 1 212 ? -4.519 -2.603 22.647 1.00 93.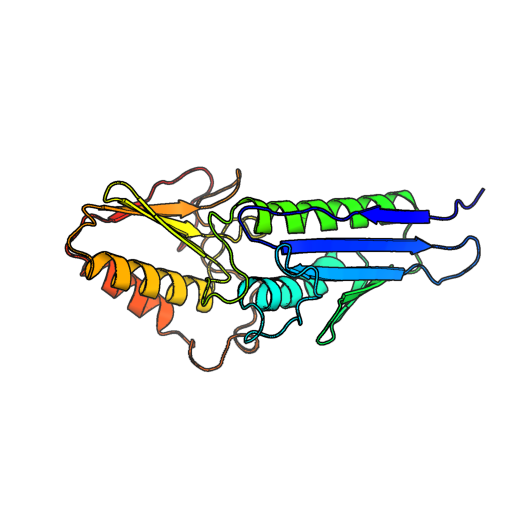94 212 VAL A CA 1
ATOM 1625 C C . VAL A 1 212 ? -4.882 -3.064 24.063 1.00 93.94 212 VAL A C 1
ATOM 1627 O O . VAL A 1 212 ? -5.978 -3.573 24.278 1.00 93.94 212 VAL A O 1
ATOM 1630 N N . GLN A 1 213 ? -3.992 -2.867 25.040 1.00 93.75 213 GLN A N 1
ATOM 1631 C CA . GLN A 1 213 ? -4.220 -3.284 26.431 1.00 93.75 213 GLN A CA 1
ATOM 1632 C C . GLN A 1 213 ? -5.269 -2.441 27.166 1.00 93.75 213 GLN A C 1
ATOM 1634 O O . GLN A 1 213 ? -5.907 -2.936 28.094 1.00 93.75 213 GLN A O 1
ATOM 1639 N N . GLN A 1 214 ? -5.412 -1.166 26.803 1.00 94.88 214 GLN A N 1
ATOM 1640 C CA . GLN A 1 214 ? -6.289 -0.211 27.489 1.00 94.88 214 GLN A CA 1
ATOM 1641 C C . GLN A 1 214 ? -7.633 -0.007 26.784 1.00 94.88 214 GLN A C 1
ATOM 1643 O O . GLN A 1 214 ? -8.513 0.654 27.339 1.00 94.88 214 GLN A O 1
ATOM 1648 N N . MET A 1 215 ? -7.801 -0.547 25.575 1.00 95.38 215 MET A N 1
ATOM 1649 C CA . MET A 1 215 ? -9.031 -0.410 24.807 1.00 95.38 215 MET A CA 1
ATOM 1650 C C . MET A 1 215 ? -10.224 -0.996 25.586 1.00 95.38 215 MET A C 1
ATOM 1652 O O . MET A 1 215 ? -10.151 -2.134 26.055 1.00 95.38 215 MET A O 1
ATOM 1656 N N . PRO A 1 216 ? -11.334 -0.247 25.746 1.00 95.69 216 PRO A N 1
ATOM 1657 C CA . PRO A 1 216 ? -12.485 -0.729 26.507 1.00 95.69 216 PRO A CA 1
ATOM 1658 C C . PRO A 1 216 ? -13.308 -1.778 25.744 1.00 95.69 216 PRO A C 1
ATOM 1660 O O . PRO A 1 216 ? -14.008 -2.581 26.363 1.00 95.69 216 PRO A O 1
ATOM 1663 N N . GLN A 1 217 ? -13.247 -1.778 24.410 1.00 97.56 217 GLN A N 1
ATOM 1664 C CA . GLN A 1 217 ? -13.842 -2.804 23.559 1.00 97.56 217 GLN A CA 1
ATOM 1665 C C . GLN A 1 217 ? -12.885 -3.999 23.391 1.00 97.56 217 GLN A C 1
ATOM 1667 O O . GLN A 1 217 ? -11.669 -3.811 23.360 1.00 97.56 217 GLN A O 1
ATOM 1672 N N . PRO A 1 218 ? -13.403 -5.226 23.198 1.00 97.50 218 PRO A N 1
ATOM 1673 C CA . PRO A 1 218 ? -12.580 -6.368 22.816 1.00 97.50 218 PRO A CA 1
ATOM 1674 C C . PRO A 1 218 ? -11.802 -6.119 21.517 1.00 97.50 218 PRO A C 1
ATOM 1676 O O . PRO A 1 218 ? -12.358 -5.600 20.544 1.00 97.50 218 PRO A O 1
ATOM 1679 N N . VAL A 1 219 ? -10.545 -6.565 21.492 1.00 97.12 219 VAL A N 1
ATOM 1680 C CA . VAL A 1 219 ? -9.688 -6.599 20.300 1.00 97.12 219 VAL A CA 1
ATOM 1681 C C . VAL A 1 219 ? -9.487 -8.055 19.888 1.00 97.12 219 VAL A C 1
ATOM 1683 O O . VAL A 1 219 ? -9.059 -8.877 20.696 1.00 97.12 219 VAL A O 1
ATOM 1686 N N . ILE A 1 220 ? -9.815 -8.385 18.641 1.00 96.81 220 ILE A N 1
ATOM 1687 C CA . ILE A 1 220 ? -9.703 -9.734 18.079 1.00 96.81 220 ILE A CA 1
ATOM 1688 C C . ILE A 1 220 ? -8.640 -9.726 16.984 1.00 96.81 220 ILE A C 1
ATOM 1690 O O . ILE A 1 220 ? -8.724 -8.934 16.050 1.00 96.81 220 ILE A O 1
ATOM 1694 N N . ALA A 1 221 ? -7.678 -10.644 17.058 1.00 95.25 221 ALA A N 1
ATOM 1695 C CA . ALA A 1 221 ? -6.805 -10.951 15.931 1.00 95.25 221 ALA A CA 1
ATOM 1696 C C . ALA A 1 221 ? -7.474 -12.012 15.041 1.00 95.25 221 ALA A C 1
ATOM 1698 O O . ALA A 1 221 ? -7.686 -13.149 15.466 1.00 95.25 221 ALA A O 1
ATOM 1699 N N . ALA A 1 222 ? -7.823 -11.638 13.813 1.00 94.44 222 ALA A N 1
ATOM 1700 C CA . ALA A 1 222 ? -8.271 -12.548 12.768 1.00 94.44 222 ALA A CA 1
ATOM 1701 C C . ALA A 1 222 ? -7.043 -13.027 11.983 1.00 94.44 222 ALA A C 1
ATOM 1703 O O . ALA A 1 222 ? -6.599 -12.391 11.030 1.00 94.44 222 ALA A O 1
ATOM 1704 N N . VAL A 1 223 ? -6.447 -14.125 12.445 1.00 92.81 223 VAL A N 1
ATOM 1705 C CA . VAL A 1 223 ? -5.204 -14.657 11.879 1.00 92.81 223 VAL A CA 1
ATOM 1706 C C . VAL A 1 223 ? -5.520 -15.589 10.712 1.00 92.81 223 VAL A C 1
ATOM 1708 O O . VAL A 1 223 ? -6.013 -16.697 10.922 1.00 92.81 223 VAL A O 1
ATOM 1711 N N . ASP A 1 224 ? -5.203 -15.144 9.497 1.00 83.88 224 ASP A N 1
ATOM 1712 C CA . ASP A 1 224 ? -5.208 -15.966 8.285 1.00 83.88 224 ASP A CA 1
ATOM 1713 C C . ASP A 1 224 ? -3.795 -16.006 7.674 1.00 83.88 224 ASP A C 1
ATOM 1715 O O . ASP A 1 224 ? -3.177 -14.971 7.427 1.00 83.88 224 ASP A O 1
ATOM 1719 N N . GLY A 1 225 ? -3.246 -17.208 7.487 1.00 86.69 225 GLY A N 1
ATOM 1720 C CA . GLY A 1 225 ? -1.869 -17.431 7.028 1.00 86.69 225 GLY A CA 1
ATOM 1721 C C . GLY A 1 225 ? -0.780 -17.206 8.094 1.00 86.69 225 GLY A C 1
ATOM 1722 O O . GLY A 1 225 ? -0.959 -17.513 9.272 1.00 86.69 225 GLY A O 1
ATOM 1723 N N . PHE A 1 226 ? 0.406 -16.744 7.676 1.00 89.38 226 PHE A N 1
ATOM 1724 C CA . PHE A 1 226 ? 1.580 -16.639 8.553 1.00 89.38 226 PHE A CA 1
ATOM 1725 C C . PHE A 1 226 ? 1.427 -15.588 9.669 1.00 89.38 226 PHE A C 1
ATOM 1727 O O . PHE A 1 226 ? 1.196 -14.410 9.399 1.00 89.38 226 PHE A O 1
ATOM 1734 N N . ALA A 1 227 ? 1.662 -16.018 10.912 1.00 92.75 227 ALA A N 1
ATOM 1735 C CA . ALA A 1 227 ? 1.878 -15.177 12.090 1.00 92.75 227 ALA A CA 1
ATOM 1736 C C . ALA A 1 227 ? 3.215 -15.580 12.732 1.00 92.75 227 ALA A C 1
ATOM 1738 O O . ALA A 1 227 ? 3.343 -16.678 13.277 1.00 92.75 227 ALA A O 1
ATOM 1739 N N . ILE A 1 228 ? 4.252 -14.754 12.573 1.00 88.31 228 ILE A N 1
ATOM 1740 C CA . ILE A 1 228 ? 5.638 -15.125 12.914 1.00 88.31 228 ILE A CA 1
ATOM 1741 C C . ILE A 1 228 ? 6.303 -14.011 13.728 1.00 88.31 228 ILE A C 1
ATOM 1743 O O . ILE A 1 228 ? 6.144 -12.827 13.437 1.00 88.31 228 ILE A O 1
ATOM 1747 N N . GLY A 1 229 ? 7.100 -14.388 14.733 1.00 86.88 229 GLY A N 1
ATOM 1748 C CA . GLY A 1 229 ? 7.906 -13.447 15.515 1.00 86.88 229 GLY A CA 1
ATOM 1749 C C . GLY A 1 229 ? 7.042 -12.472 16.315 1.00 86.88 229 GLY A C 1
ATOM 1750 O O . GLY A 1 229 ? 6.146 -12.895 17.035 1.00 86.88 229 GLY A O 1
ATOM 1751 N N . SER A 1 230 ? 7.304 -11.167 16.177 1.00 78.31 230 SER A N 1
ATOM 1752 C CA . SER A 1 230 ? 6.505 -10.103 16.810 1.00 78.31 230 SER A CA 1
ATOM 1753 C C . SER A 1 230 ? 5.120 -9.900 16.175 1.00 78.31 230 SER A C 1
ATOM 1755 O O . SER A 1 230 ? 4.404 -8.983 16.576 1.00 78.31 230 SER A O 1
ATOM 1757 N N . GLY A 1 231 ? 4.765 -10.692 15.158 1.00 66.56 231 GLY A N 1
ATOM 1758 C CA . GLY A 1 231 ? 3.440 -10.715 14.536 1.00 66.56 231 GLY A CA 1
ATOM 1759 C C . GLY A 1 231 ? 2.471 -11.742 15.135 1.00 66.56 231 GLY A C 1
ATOM 1760 O O . GLY A 1 231 ? 1.390 -11.905 14.578 1.00 66.56 231 GLY A O 1
ATOM 1761 N N . ASN A 1 232 ? 2.853 -12.450 16.207 1.00 60.44 232 ASN A N 1
ATOM 1762 C CA . ASN A 1 232 ? 2.006 -13.394 16.956 1.00 60.44 232 ASN A CA 1
ATOM 1763 C C . ASN A 1 232 ? 1.475 -12.789 18.261 1.00 60.44 232 ASN A C 1
ATOM 1765 O O . ASN A 1 232 ? 2.217 -11.990 18.873 1.00 60.44 232 ASN A O 1
#